Protein AF-A0AAD9QJ52-F1 (afdb_monomer)

Foldseek 3Di:
DDPVLLVVLLVLLVVLLVLLQVLLVLLLVLLVVCCPDDPQCNLLSVLSNQLSVLLNQLSVLCVQVVVCVVVVNFHDPAFQSLLVSQLSNQLSLLLNLLSLLVSLVLLLCCLVPVPVSSVDDPVVSVVSSVVSSVVSNVLSVVSSQQWGWDQDPVPRGTHTDRPRCDLVSQLVSLVCCCVPRPVVSLVSSVVSLVSSVVSLVVVCVVCVVPPVVNVVSVLSVLVSVLSVVLSVLCCVLQVLQSVVSNCVSVVVDDDDSSNSVSVSSVSNSSSVSSVSCCVRPPSSVVSVCVVVVVVVVVVVVVVVVVVVVVVVVVVVVVVVVVPPDDDD

Secondary structure (DSSP, 8-state):
--HHHHHHHHHHHHHHHHHHHHHHHHHHHHHHHHTTS-TTTHHHHHHHHHHHHHHHHHHHHTHHHHHHHHTTT---SHHHHHHHHHHHHHHHHHHHHHHHHHHHHHHHHHHH-HHHHHHS-HHHHHHHHHHHHHHHHHHHTTHHHHEEEEE-TTT--EEEEE-TTHHHHHHHHHHHHHIIIIIHHHHHHHHHHHHHHHHHHHHHHHHTT-HHHHHHHHHHHHHHHHHHHHHHHHHHHHHHHHHHHHHHHTTS---HHHHHHHHHHHHHHHHHHHHHHHHH-HHHHHHHHHHHHHHHHHHHHHHHHHHHHHHHHHHHHHHHHTTSS---

Solvent-accessible surface area (backbone atoms only — not comparable to full-atom values): 17164 Å² total; per-residue (Å²): 132,56,71,68,58,53,53,50,50,51,55,48,51,56,50,33,48,51,44,17,49,54,29,19,51,49,45,39,51,33,29,60,62,46,65,78,57,62,95,85,58,43,69,59,37,54,49,51,31,53,32,25,50,25,39,35,52,36,51,63,55,44,51,57,58,52,52,19,54,74,52,79,57,30,52,80,66,54,52,68,44,38,12,52,43,58,21,47,44,53,14,21,52,44,29,35,48,50,41,51,46,51,53,43,50,53,50,36,37,46,71,76,38,54,69,60,51,68,65,62,52,75,63,59,54,51,52,51,51,52,49,36,50,51,49,19,46,60,75,28,51,65,35,53,66,20,30,34,69,44,72,38,89,89,76,74,37,33,32,70,41,79,58,72,50,40,67,68,47,48,42,53,54,52,51,49,42,44,46,62,68,41,48,49,54,47,54,52,44,52,53,40,46,55,51,41,52,54,51,51,56,53,50,51,71,65,32,76,83,38,84,78,53,45,65,60,49,55,54,51,53,51,54,49,52,49,51,49,50,54,52,52,49,49,48,65,27,41,47,55,29,52,53,52,51,49,35,37,63,70,70,75,44,81,64,62,67,64,52,54,52,26,54,50,30,46,50,43,46,44,23,44,56,35,54,52,41,46,77,68,36,68,64,39,44,49,46,51,50,50,53,51,52,48,52,53,50,51,53,52,52,50,55,52,50,52,55,50,52,52,52,50,53,51,54,53,52,54,55,63,68,67,68,77,70,91,80,136

Nearest PDB structures (foldseek):
  8wst-assembly1_R  TM=8.858E-01  e=2.068E-11  Homo sapiens
  8wwm-assembly1_R  TM=8.461E-01  e=1.322E-11  Homo sapiens
  7wvy-assembly1_R  TM=8.235E-01  e=2.068E-11  Homo sapiens
  6omm-assembly1_R  TM=8.140E-01  e=1.773E-10  Homo sapiens
  8yn8-assembly1_R  TM=8.268E-01  e=8.333E-09  Homo sapiens

pLDDT: mean 81.88, std 14.72, range [40.06, 97.44]

Structure (mmCIF, N/CA/C/O backbone):
data_AF-A0AAD9QJ52-F1
#
_entry.id   AF-A0AAD9QJ52-F1
#
loop_
_atom_site.group_PDB
_atom_site.id
_atom_site.type_symbol
_atom_site.label_atom_id
_atom_site.label_alt_id
_atom_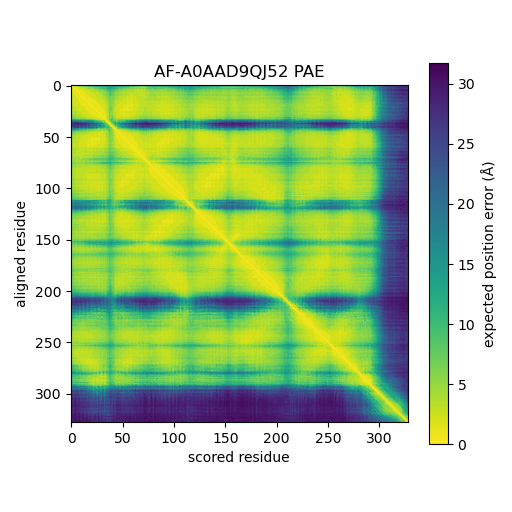site.label_comp_id
_atom_site.label_asym_id
_atom_site.label_entity_id
_atom_site.label_seq_id
_atom_site.pdbx_PDB_ins_code
_atom_site.Cartn_x
_atom_site.Cartn_y
_atom_site.Cartn_z
_atom_site.occupancy
_atom_site.B_iso_or_equiv
_atom_site.auth_seq_id
_atom_site.auth_comp_id
_atom_site.auth_asym_id
_atom_site.auth_atom_id
_atom_site.pdbx_PDB_model_num
ATOM 1 N N . MET A 1 1 ? 11.753 17.277 -17.309 1.00 74.19 1 MET A N 1
ATOM 2 C CA . MET A 1 1 ? 11.052 17.750 -16.090 1.00 74.19 1 MET A CA 1
ATOM 3 C C . MET A 1 1 ? 11.791 18.992 -15.614 1.00 74.19 1 MET A C 1
ATOM 5 O O . MET A 1 1 ? 13.004 19.003 -15.774 1.00 74.19 1 MET A O 1
ATOM 9 N N . SER A 1 2 ? 11.122 20.046 -15.134 1.00 83.69 2 SER A N 1
ATOM 10 C CA . SER A 1 2 ? 11.847 21.243 -14.673 1.00 83.69 2 SER A CA 1
ATOM 11 C C . SER A 1 2 ? 12.637 20.945 -13.387 1.00 83.69 2 SER A C 1
ATOM 13 O O . SER A 1 2 ? 12.203 20.090 -12.608 1.00 83.69 2 SER A O 1
ATOM 15 N N . PRO A 1 3 ? 13.743 21.660 -13.107 1.00 85.62 3 PRO A N 1
ATOM 16 C CA . PRO A 1 3 ? 14.504 21.483 -11.867 1.00 85.62 3 PRO A CA 1
ATOM 17 C C . PRO A 1 3 ? 13.645 21.654 -10.607 1.00 85.62 3 PRO A C 1
ATOM 19 O O . PRO A 1 3 ? 13.753 20.868 -9.669 1.00 85.62 3 PRO A O 1
ATOM 22 N N . SER A 1 4 ? 12.719 22.619 -10.620 1.00 87.56 4 SER A N 1
ATOM 23 C CA . SER A 1 4 ? 11.763 22.853 -9.530 1.00 87.56 4 SER A CA 1
ATOM 24 C C . SER A 1 4 ? 10.872 21.641 -9.243 1.00 87.56 4 SER A C 1
ATOM 26 O O . SER A 1 4 ? 10.670 21.282 -8.085 1.00 87.56 4 SER A O 1
ATOM 28 N N . MET A 1 5 ? 10.382 20.970 -10.289 1.00 84.56 5 MET A N 1
ATOM 29 C CA . MET A 1 5 ? 9.566 19.761 -10.152 1.00 84.56 5 MET A CA 1
ATOM 30 C C . MET A 1 5 ? 10.388 18.595 -9.601 1.00 84.56 5 MET A C 1
ATOM 32 O O . MET A 1 5 ? 9.896 17.834 -8.774 1.00 84.56 5 MET A O 1
ATOM 36 N N . THR A 1 6 ? 11.646 18.459 -10.020 1.00 85.44 6 THR A N 1
ATOM 37 C CA . THR A 1 6 ? 12.546 17.418 -9.506 1.00 85.44 6 THR A CA 1
ATOM 38 C C . THR A 1 6 ? 12.812 17.592 -8.009 1.00 85.44 6 THR A C 1
ATOM 40 O O . THR A 1 6 ? 12.642 16.638 -7.250 1.00 85.44 6 THR A O 1
ATOM 43 N N . VAL A 1 7 ? 13.139 18.814 -7.567 1.00 88.44 7 VAL A N 1
ATOM 44 C CA . VAL A 1 7 ? 13.341 19.130 -6.140 1.00 88.44 7 VAL A CA 1
ATOM 45 C C . VAL A 1 7 ? 12.076 18.846 -5.330 1.00 88.44 7 VAL A C 1
ATOM 47 O O . VAL A 1 7 ? 12.151 18.209 -4.281 1.00 88.44 7 VAL A O 1
ATOM 50 N N . PHE A 1 8 ? 10.907 19.244 -5.842 1.00 89.88 8 PHE A N 1
ATOM 51 C CA . PHE A 1 8 ? 9.626 18.948 -5.202 1.00 89.88 8 PHE A CA 1
ATOM 52 C C . PHE A 1 8 ? 9.431 17.443 -4.967 1.00 89.88 8 PHE A C 1
ATOM 54 O O . PHE A 1 8 ? 9.111 17.034 -3.850 1.00 89.88 8 PHE A O 1
ATOM 61 N N . PHE A 1 9 ? 9.669 16.609 -5.987 1.00 88.06 9 PHE A N 1
ATOM 62 C CA . PHE A 1 9 ? 9.546 15.160 -5.834 1.00 88.06 9 PHE A CA 1
ATOM 63 C C . PHE A 1 9 ? 10.551 14.603 -4.821 1.00 88.06 9 PHE A C 1
ATOM 65 O O . PHE A 1 9 ? 10.149 13.787 -3.997 1.00 88.06 9 PHE A O 1
ATOM 72 N N . TYR A 1 10 ? 11.810 15.058 -4.806 1.00 87.69 10 TYR A N 1
ATOM 73 C CA . TYR A 1 10 ? 12.786 14.607 -3.803 1.00 87.69 10 TYR A CA 1
ATOM 74 C C . TYR A 1 10 ? 12.330 14.895 -2.371 1.00 87.69 10 TYR A C 1
ATOM 76 O O . TYR A 1 10 ? 12.321 13.989 -1.535 1.00 87.69 10 TYR A O 1
ATOM 84 N N . CYS A 1 11 ? 11.897 16.126 -2.092 1.00 89.62 11 CYS A N 1
ATOM 85 C CA . CYS A 1 11 ? 11.405 16.503 -0.769 1.00 89.62 11 CYS A CA 1
ATOM 86 C C . CYS A 1 11 ? 10.157 15.702 -0.373 1.00 89.62 11 CYS A C 1
ATOM 88 O O . CYS A 1 11 ? 10.043 15.260 0.774 1.00 89.62 11 CYS A O 1
ATOM 90 N N . LEU A 1 12 ? 9.240 15.486 -1.323 1.00 89.81 12 LEU A N 1
ATOM 91 C CA . LEU A 1 12 ? 8.033 14.691 -1.113 1.00 89.81 12 LEU A CA 1
ATOM 92 C C . LEU A 1 12 ? 8.380 13.235 -0.774 1.00 89.81 12 LEU A C 1
ATOM 94 O O . LEU A 1 12 ? 7.930 12.738 0.256 1.00 89.81 12 LEU A O 1
ATOM 98 N N . TYR A 1 13 ? 9.211 12.570 -1.586 1.00 88.38 13 TYR A N 1
ATOM 99 C CA . TYR A 1 13 ? 9.631 11.185 -1.346 1.00 88.38 13 TYR A CA 1
ATOM 100 C C . TYR A 1 13 ? 10.340 11.033 -0.000 1.00 88.38 13 TYR A C 1
ATOM 102 O O . TYR A 1 13 ? 9.980 10.147 0.770 1.00 88.38 13 TYR A O 1
ATOM 110 N N . ALA A 1 14 ? 11.294 11.913 0.320 1.00 88.62 14 ALA A N 1
ATOM 111 C CA . ALA A 1 14 ? 12.036 11.853 1.580 1.00 88.62 14 ALA A CA 1
ATOM 112 C C . ALA A 1 14 ? 11.115 12.009 2.803 1.00 88.62 14 ALA A C 1
ATOM 114 O O . ALA A 1 14 ? 11.236 11.273 3.787 1.00 88.62 14 ALA A O 1
ATOM 115 N N . THR A 1 15 ? 10.158 12.936 2.727 1.00 90.31 15 THR A N 1
ATOM 116 C CA . THR A 1 15 ? 9.203 13.196 3.809 1.00 90.31 15 THR A CA 1
ATOM 117 C C . THR A 1 15 ? 8.246 12.021 3.985 1.00 90.31 15 THR A C 1
ATOM 119 O O . THR A 1 15 ? 8.071 11.522 5.096 1.00 90.31 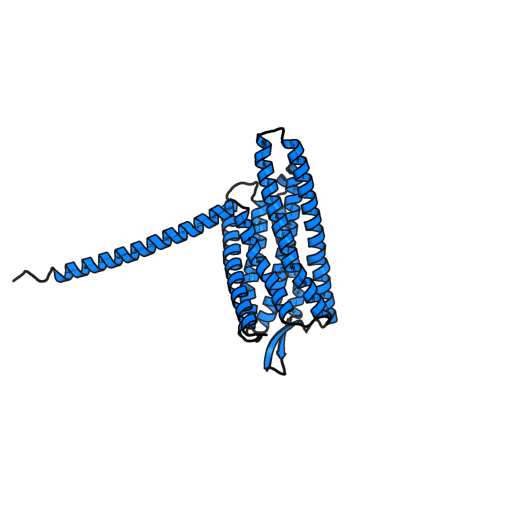15 THR A O 1
ATOM 122 N N . VAL A 1 16 ? 7.655 11.537 2.891 1.00 91.69 16 VAL A N 1
ATOM 123 C CA . VAL A 1 16 ? 6.706 10.417 2.912 1.00 91.69 16 VAL A CA 1
ATOM 124 C C . VAL A 1 16 ? 7.383 9.132 3.382 1.00 91.69 16 VAL A C 1
ATOM 126 O O . VAL A 1 16 ? 6.835 8.451 4.244 1.00 91.69 16 VAL A O 1
ATOM 129 N N . PHE A 1 17 ? 8.592 8.837 2.897 1.00 92.06 17 PHE A N 1
ATOM 130 C CA . PHE A 1 17 ? 9.380 7.688 3.342 1.00 92.06 17 PHE A CA 1
ATOM 131 C C . PHE A 1 17 ? 9.643 7.744 4.849 1.00 92.06 17 PHE A C 1
ATOM 133 O O . PHE A 1 17 ? 9.384 6.774 5.557 1.00 92.06 17 PHE A O 1
ATOM 140 N N . SER A 1 18 ? 10.094 8.895 5.359 1.00 92.06 18 SER A N 1
ATOM 141 C CA . SER A 1 18 ? 10.391 9.070 6.786 1.00 92.06 18 SER A CA 1
ATOM 142 C C . SER A 1 18 ? 9.144 8.888 7.655 1.00 92.06 18 SER A C 1
ATOM 144 O O . SER A 1 18 ? 9.183 8.183 8.665 1.00 92.06 18 SER A O 1
ATOM 146 N N . LEU A 1 19 ? 8.016 9.479 7.244 1.00 93.06 19 LEU A N 1
ATOM 147 C CA . LEU A 1 19 ? 6.738 9.351 7.946 1.00 93.06 19 LEU A CA 1
ATOM 148 C C . LEU A 1 19 ? 6.205 7.915 7.916 1.00 93.06 19 LEU A C 1
ATOM 150 O O . LEU A 1 19 ? 5.758 7.416 8.948 1.00 93.06 19 LEU A O 1
ATOM 154 N N . ALA A 1 20 ? 6.271 7.243 6.765 1.00 93.81 20 ALA A N 1
ATOM 155 C CA . ALA A 1 20 ? 5.828 5.862 6.618 1.00 93.81 20 ALA A CA 1
ATOM 156 C C . ALA A 1 20 ? 6.700 4.901 7.432 1.00 93.81 20 ALA A C 1
ATOM 158 O O . ALA A 1 20 ? 6.166 4.057 8.154 1.00 93.81 20 ALA A O 1
ATOM 159 N N . LEU A 1 21 ? 8.025 5.063 7.389 1.00 94.69 21 LEU A N 1
ATOM 160 C CA . LEU A 1 21 ? 8.966 4.246 8.150 1.00 94.69 21 LEU A CA 1
ATOM 161 C C . LEU A 1 21 ? 8.716 4.387 9.654 1.00 94.69 21 LEU A C 1
ATOM 163 O O . LEU A 1 21 ? 8.483 3.394 10.348 1.00 94.69 21 LEU A O 1
ATOM 167 N N . PHE A 1 22 ? 8.710 5.623 10.157 1.00 93.25 22 PHE A N 1
ATOM 168 C CA . PHE A 1 22 ? 8.499 5.898 11.576 1.00 93.25 22 PHE A CA 1
ATOM 169 C C . PHE A 1 22 ? 7.102 5.465 12.036 1.00 93.25 22 PHE A C 1
ATOM 171 O O . PHE A 1 22 ? 6.956 4.761 13.037 1.00 93.25 22 PHE A O 1
ATOM 178 N N . GLY A 1 23 ? 6.065 5.853 11.294 1.00 92.50 23 GLY A N 1
ATOM 179 C CA . GLY A 1 23 ? 4.677 5.605 11.660 1.00 92.50 23 GLY A CA 1
ATOM 180 C C . GLY A 1 23 ? 4.307 4.121 11.666 1.00 92.50 23 GLY A C 1
ATOM 181 O O . GLY A 1 23 ? 3.668 3.651 12.612 1.00 92.50 23 GLY A O 1
ATOM 182 N N . ASN A 1 24 ? 4.705 3.357 10.644 1.00 93.94 24 ASN A N 1
ATOM 183 C CA . ASN A 1 24 ? 4.386 1.928 10.589 1.00 93.94 24 ASN A CA 1
ATOM 184 C C . ASN A 1 24 ? 5.187 1.142 11.637 1.00 93.94 24 ASN A C 1
ATOM 186 O O . ASN A 1 24 ? 4.633 0.257 12.289 1.00 93.94 24 ASN A O 1
ATOM 190 N N . THR A 1 25 ? 6.433 1.544 11.915 1.00 93.88 25 THR A N 1
ATOM 191 C CA . THR A 1 25 ? 7.223 0.985 13.028 1.00 93.88 25 THR A CA 1
ATOM 192 C C . THR A 1 25 ? 6.547 1.238 14.376 1.00 93.88 25 THR A C 1
ATOM 194 O O . THR A 1 25 ? 6.356 0.309 15.163 1.00 93.88 25 THR A O 1
ATOM 197 N N . LEU A 1 26 ? 6.110 2.476 14.635 1.00 91.12 26 LEU A N 1
ATOM 198 C CA . LEU A 1 26 ? 5.351 2.807 15.840 1.00 91.12 26 LEU A CA 1
ATOM 199 C C . LEU A 1 26 ? 4.072 1.971 15.940 1.00 91.12 26 LEU A C 1
ATOM 201 O O . LEU A 1 26 ? 3.741 1.487 17.020 1.00 91.12 26 LEU A O 1
ATOM 205 N N . SER A 1 27 ? 3.381 1.764 14.818 1.00 90.56 27 SER A N 1
ATOM 206 C CA . SER A 1 27 ? 2.153 0.972 14.773 1.00 90.56 27 SER A CA 1
ATOM 207 C C . SER A 1 27 ? 2.388 -0.476 15.193 1.00 90.56 27 SER A C 1
ATOM 209 O O . SER A 1 27 ? 1.621 -1.003 16.001 1.00 90.56 27 SER A O 1
ATOM 211 N N . LEU A 1 28 ? 3.479 -1.093 14.734 1.00 91.06 28 LEU A N 1
ATOM 212 C CA . LEU A 1 28 ? 3.885 -2.430 15.171 1.00 91.06 28 LEU A CA 1
ATOM 213 C C . LEU A 1 28 ? 4.227 -2.466 16.666 1.00 91.06 28 LEU A C 1
ATOM 215 O O . LEU A 1 28 ? 3.769 -3.366 17.371 1.00 91.06 28 LEU A O 1
ATOM 219 N N . ILE A 1 29 ? 4.954 -1.466 17.176 1.00 88.94 29 ILE A N 1
ATOM 220 C CA . ILE A 1 29 ? 5.277 -1.358 18.610 1.00 88.94 29 ILE A CA 1
ATOM 221 C C . ILE A 1 29 ? 3.998 -1.234 19.446 1.00 88.94 29 ILE A C 1
ATOM 223 O O . ILE A 1 29 ? 3.855 -1.928 20.455 1.00 88.94 29 ILE A O 1
ATOM 227 N N . THR A 1 30 ? 3.053 -0.381 19.035 1.00 86.12 30 THR A N 1
ATOM 228 C CA . THR A 1 30 ? 1.758 -0.235 19.711 1.00 86.12 30 THR A CA 1
ATOM 229 C C . THR A 1 30 ? 0.995 -1.552 19.705 1.00 86.12 30 THR A C 1
ATOM 231 O O . THR A 1 30 ? 0.531 -1.976 20.760 1.00 86.12 30 THR A O 1
ATOM 234 N N . CYS A 1 31 ? 0.908 -2.237 18.560 1.00 86.38 31 CYS A N 1
ATOM 235 C CA . CYS A 1 31 ? 0.224 -3.526 18.469 1.00 86.38 31 CYS A CA 1
ATOM 236 C C . CYS A 1 31 ? 0.873 -4.580 19.374 1.00 86.38 31 CYS A C 1
ATOM 238 O O . CYS A 1 31 ? 0.160 -5.292 20.075 1.00 86.38 31 CYS A O 1
ATOM 240 N N . TYR A 1 32 ? 2.206 -4.641 19.427 1.00 84.38 32 TYR A N 1
ATOM 241 C CA . TYR A 1 32 ? 2.937 -5.564 20.297 1.00 84.38 32 TYR A CA 1
ATOM 242 C C . TYR A 1 32 ? 2.698 -5.283 21.787 1.00 84.38 32 TYR A C 1
ATOM 244 O O . TYR A 1 32 ? 2.443 -6.206 22.560 1.00 84.38 32 TYR A O 1
ATOM 252 N N . ARG A 1 33 ? 2.729 -4.011 22.206 1.00 81.50 33 ARG A N 1
ATOM 253 C CA . ARG A 1 33 ? 2.455 -3.628 23.603 1.00 81.50 33 ARG A CA 1
ATOM 254 C C . ARG A 1 33 ? 1.002 -3.895 23.987 1.00 81.50 33 ARG A C 1
ATOM 256 O O . ARG A 1 33 ? 0.742 -4.433 25.057 1.00 81.50 33 ARG A O 1
ATOM 263 N N . SER A 1 34 ? 0.063 -3.563 23.103 1.00 76.31 34 SER A N 1
ATOM 264 C CA . SER A 1 34 ? -1.371 -3.783 23.318 1.00 76.31 34 SER A CA 1
ATOM 265 C C . SER A 1 34 ? -1.798 -5.246 23.162 1.00 76.31 34 SER A C 1
ATOM 267 O O . SER A 1 34 ? -2.883 -5.595 23.607 1.00 76.31 34 SER A O 1
ATOM 269 N N . TYR A 1 35 ? -0.954 -6.123 22.606 1.00 67.62 35 TYR A N 1
ATOM 270 C CA . TYR A 1 35 ? -1.220 -7.565 22.527 1.00 67.62 35 TYR A CA 1
ATOM 271 C C . TYR A 1 35 ? -1.366 -8.216 23.913 1.00 67.62 35 TYR A C 1
ATOM 273 O O . TYR A 1 35 ? -2.053 -9.225 24.051 1.00 67.62 35 TYR A O 1
ATOM 281 N N . LYS A 1 36 ? -0.736 -7.637 24.946 1.00 56.56 36 LYS A N 1
ATOM 282 C CA . LYS A 1 36 ? -0.792 -8.142 26.326 1.00 56.56 36 LYS A CA 1
ATOM 283 C C . LYS A 1 36 ? -2.019 -7.672 27.118 1.00 56.56 36 LYS A C 1
ATOM 285 O O . LYS A 1 36 ? -2.339 -8.304 28.119 1.00 56.56 36 LYS A O 1
ATOM 290 N N . ASP A 1 37 ? -2.715 -6.625 26.671 1.00 55.69 37 ASP A N 1
ATOM 291 C CA . ASP A 1 37 ? -3.845 -6.028 27.391 1.00 55.69 37 ASP A CA 1
ATOM 292 C C . ASP A 1 37 ? -5.192 -6.311 26.693 1.00 55.69 37 ASP A C 1
ATOM 294 O O . ASP A 1 37 ? -5.512 -5.761 25.641 1.00 55.69 37 ASP A O 1
ATOM 298 N N . ILE A 1 38 ? -6.024 -7.118 27.364 1.00 50.62 38 ILE A N 1
ATOM 299 C CA . ILE A 1 38 ? -7.483 -7.281 27.194 1.00 50.62 38 ILE A CA 1
ATOM 300 C C . ILE A 1 38 ? -7.965 -7.982 25.897 1.00 50.62 38 ILE A C 1
ATOM 302 O O . ILE A 1 38 ? -7.959 -7.448 24.787 1.00 50.62 38 ILE A O 1
ATOM 306 N N . ASN A 1 39 ? -8.584 -9.152 26.102 1.00 54.06 39 ASN A N 1
ATOM 307 C CA . ASN A 1 39 ? -9.155 -10.099 25.123 1.00 54.06 39 ASN A CA 1
ATOM 308 C C . ASN A 1 39 ? -10.215 -9.555 24.130 1.00 54.06 39 ASN A C 1
ATOM 310 O O . ASN A 1 39 ? -10.681 -10.302 23.274 1.00 54.06 39 ASN A O 1
ATOM 314 N N . SER A 1 40 ? -10.608 -8.280 24.205 1.00 51.62 40 SER A N 1
ATOM 315 C CA . SER A 1 40 ? -11.722 -7.708 23.422 1.00 51.62 40 SER A CA 1
ATOM 316 C C . SER A 1 40 ? -11.281 -6.799 22.262 1.00 51.62 40 SER A C 1
ATOM 318 O O . SER A 1 40 ? -12.083 -6.519 21.374 1.00 51.62 40 SER A O 1
ATOM 320 N N . VAL A 1 41 ? -10.032 -6.309 22.267 1.00 57.56 41 VAL A N 1
ATOM 321 C CA . VAL A 1 41 ? -9.479 -5.387 21.238 1.00 57.56 41 VAL A CA 1
ATOM 322 C C . VAL A 1 41 ? -8.351 -6.042 20.425 1.00 57.56 41 VAL A C 1
ATOM 324 O O . VAL A 1 41 ? -8.005 -5.577 19.338 1.00 57.56 41 VAL A O 1
ATOM 327 N N . LEU A 1 42 ? -7.846 -7.174 20.922 1.00 60.00 42 LEU A N 1
ATOM 328 C CA . LEU A 1 42 ? -6.790 -8.002 20.345 1.00 60.00 42 LEU A CA 1
ATOM 329 C C . LEU A 1 42 ? -6.952 -8.305 18.839 1.00 60.00 42 LEU A C 1
ATOM 331 O O . LEU A 1 42 ? -5.958 -8.215 18.120 1.00 60.00 42 LEU A O 1
ATOM 335 N N . PRO A 1 43 ? -8.162 -8.585 18.314 1.00 66.62 43 PRO A N 1
ATOM 336 C CA . PRO A 1 43 ? -8.332 -8.895 16.896 1.00 66.62 43 PRO A CA 1
ATOM 337 C C . PRO A 1 43 ? -7.919 -7.796 15.914 1.00 66.62 43 PRO A C 1
ATOM 339 O O . PRO A 1 43 ? -7.187 -8.048 14.955 1.00 66.62 43 PRO A O 1
ATOM 342 N N . CYS A 1 44 ? -8.320 -6.556 16.198 1.00 73.94 44 CYS A N 1
ATOM 343 C CA . CYS A 1 44 ? -8.029 -5.435 15.316 1.00 73.94 44 CYS A CA 1
ATOM 344 C C . CYS A 1 44 ? -6.541 -5.074 15.346 1.00 73.94 44 CYS A C 1
ATOM 346 O O . CYS A 1 44 ? -6.010 -4.625 14.335 1.00 73.94 44 CYS A O 1
ATOM 348 N N . PHE A 1 45 ? -5.856 -5.269 16.478 1.00 79.38 45 PHE A N 1
ATOM 349 C CA . PHE A 1 45 ? -4.417 -5.014 16.570 1.00 79.38 45 PHE A CA 1
ATOM 350 C C . PHE A 1 45 ? -3.604 -5.978 15.704 1.00 79.38 45 PHE A C 1
ATOM 352 O O . PHE A 1 45 ? -2.625 -5.553 15.103 1.00 79.38 45 PHE A O 1
ATOM 359 N N . ILE A 1 46 ? -4.021 -7.241 15.566 1.00 84.62 46 ILE A N 1
ATOM 360 C CA . ILE A 1 46 ? -3.332 -8.193 14.680 1.00 84.62 46 ILE A CA 1
ATOM 361 C C . ILE A 1 46 ? -3.518 -7.783 13.208 1.00 84.62 46 ILE A C 1
ATOM 363 O O . ILE A 1 46 ? -2.557 -7.797 12.441 1.00 84.62 46 ILE A O 1
ATOM 367 N N . ALA A 1 47 ? -4.720 -7.352 12.812 1.00 87.06 47 ALA A N 1
ATOM 368 C CA . ALA A 1 47 ? -4.959 -6.859 11.454 1.00 87.06 47 ALA A CA 1
ATOM 369 C C . ALA A 1 47 ? -4.214 -5.540 11.164 1.00 87.06 47 ALA A C 1
ATOM 371 O O . ALA A 1 47 ? -3.625 -5.393 10.096 1.00 87.06 47 ALA A O 1
ATOM 372 N N . ILE A 1 48 ? -4.170 -4.606 12.124 1.00 87.44 48 ILE A N 1
ATOM 373 C CA . ILE A 1 48 ? -3.366 -3.378 12.003 1.00 87.44 48 ILE A CA 1
ATOM 374 C C . ILE A 1 48 ? -1.874 -3.715 11.906 1.00 87.44 48 ILE A C 1
ATOM 376 O O . ILE A 1 48 ? -1.175 -3.098 11.109 1.00 87.44 48 ILE A O 1
ATOM 380 N N . ALA A 1 49 ? -1.388 -4.706 12.660 1.00 89.88 49 ALA A N 1
ATOM 381 C CA . ALA A 1 49 ? -0.009 -5.165 12.546 1.00 89.88 49 ALA A CA 1
ATOM 382 C C . ALA A 1 49 ? 0.281 -5.741 11.152 1.00 89.88 49 ALA A C 1
ATOM 384 O O . ALA A 1 49 ? 1.286 -5.377 10.558 1.00 89.88 49 ALA A O 1
ATOM 385 N N . SER A 1 50 ? -0.623 -6.556 10.593 1.00 92.81 50 SER A N 1
ATOM 386 C CA . SER A 1 50 ? -0.498 -7.064 9.217 1.00 92.81 50 SER A CA 1
ATOM 387 C C . SER A 1 50 ? -0.400 -5.927 8.195 1.00 92.81 50 SER A C 1
ATOM 389 O O . SER A 1 50 ? 0.477 -5.948 7.334 1.00 92.81 50 SER A O 1
ATOM 391 N N . LEU A 1 51 ? -1.261 -4.912 8.320 1.00 92.19 51 LEU A N 1
ATOM 392 C CA . LEU A 1 51 ? -1.249 -3.734 7.453 1.00 92.19 51 LEU A CA 1
ATOM 393 C C . LEU A 1 51 ? 0.057 -2.935 7.600 1.00 92.19 51 LEU A C 1
ATOM 395 O O . LEU A 1 51 ? 0.705 -2.632 6.605 1.00 92.19 51 LEU A O 1
ATOM 399 N N . ALA A 1 52 ? 0.496 -2.674 8.835 1.00 93.56 52 ALA A N 1
ATOM 400 C CA . ALA A 1 52 ? 1.749 -1.972 9.106 1.00 93.56 52 ALA A CA 1
ATOM 401 C C . ALA A 1 52 ? 2.980 -2.748 8.605 1.00 93.56 52 ALA A C 1
ATOM 403 O O . ALA A 1 52 ? 3.936 -2.134 8.141 1.00 93.56 52 ALA A O 1
ATOM 404 N N . SER A 1 53 ? 2.971 -4.085 8.662 1.00 95.38 53 SER A N 1
ATOM 405 C CA . SER A 1 53 ? 4.034 -4.922 8.094 1.00 95.38 53 SER A CA 1
ATOM 406 C C . SER A 1 53 ? 4.100 -4.817 6.570 1.00 95.38 53 SER A C 1
ATOM 408 O O . SER A 1 53 ? 5.196 -4.674 6.029 1.00 95.38 53 SER A O 1
ATOM 410 N N . ALA A 1 54 ? 2.955 -4.855 5.882 1.00 95.88 54 ALA A N 1
ATOM 411 C CA . ALA A 1 54 ? 2.899 -4.695 4.429 1.00 95.88 54 ALA A CA 1
ATOM 412 C C . ALA A 1 54 ? 3.359 -3.292 3.997 1.00 95.88 54 ALA A C 1
ATOM 414 O O . ALA A 1 54 ? 4.213 -3.166 3.118 1.00 95.88 54 ALA A O 1
ATOM 415 N N . ASP A 1 55 ? 2.877 -2.245 4.671 1.00 94.69 55 ASP A N 1
ATOM 416 C CA . ASP A 1 55 ? 3.243 -0.857 4.376 1.00 94.69 55 ASP A CA 1
ATOM 417 C C . ASP A 1 55 ? 4.723 -0.567 4.689 1.00 94.69 55 ASP A C 1
ATOM 419 O O . ASP A 1 55 ? 5.382 0.175 3.957 1.00 94.69 55 ASP A O 1
ATOM 423 N N . LEU A 1 56 ? 5.283 -1.176 5.742 1.00 95.62 56 LEU A N 1
ATOM 424 C CA . LEU A 1 56 ? 6.704 -1.061 6.074 1.00 95.62 56 LEU A CA 1
ATOM 425 C C . LEU A 1 56 ? 7.583 -1.753 5.028 1.00 95.62 56 LEU A C 1
ATOM 427 O O . LEU A 1 56 ? 8.552 -1.155 4.563 1.00 95.62 56 LEU A O 1
ATOM 431 N N . LEU A 1 57 ? 7.235 -2.979 4.621 1.00 96.38 57 LEU A N 1
ATOM 432 C CA . LEU A 1 57 ? 7.958 -3.685 3.561 1.00 96.38 57 LEU A CA 1
ATOM 433 C C . LEU A 1 57 ? 7.889 -2.907 2.242 1.00 96.38 57 LEU A C 1
ATOM 435 O O . LEU A 1 57 ? 8.914 -2.713 1.592 1.00 96.38 57 LEU A O 1
ATOM 439 N N . PHE A 1 58 ? 6.710 -2.395 1.887 1.00 94.94 58 PHE A N 1
ATOM 440 C CA . PHE A 1 58 ? 6.538 -1.500 0.747 1.00 94.94 58 PHE A CA 1
ATOM 441 C C . PHE A 1 58 ? 7.448 -0.264 0.841 1.00 94.94 58 PHE A C 1
ATOM 443 O O . PHE A 1 58 ? 8.182 0.037 -0.101 1.00 94.94 58 PHE A O 1
ATOM 450 N N . THR A 1 59 ? 7.461 0.414 1.991 1.00 94.56 59 THR A N 1
ATOM 451 C CA . THR A 1 59 ? 8.296 1.602 2.227 1.00 94.56 59 THR A CA 1
ATOM 452 C C . THR A 1 59 ? 9.775 1.283 2.014 1.00 94.56 59 THR A C 1
ATOM 454 O O . THR A 1 59 ? 10.449 1.994 1.274 1.00 94.56 59 THR A O 1
ATOM 457 N N . LEU A 1 60 ? 10.269 0.184 2.593 1.00 95.06 60 LEU A N 1
ATOM 458 C CA . LEU A 1 60 ? 11.666 -0.240 2.464 1.00 95.06 60 LEU A CA 1
ATOM 459 C C . LEU A 1 60 ? 12.051 -0.554 1.017 1.00 95.06 60 LEU A C 1
ATOM 461 O O . LEU A 1 60 ? 13.112 -0.136 0.570 1.00 95.06 60 LEU A O 1
ATOM 465 N N . LEU A 1 61 ? 11.188 -1.244 0.269 1.00 93.88 61 LEU A N 1
ATOM 466 C CA . LEU A 1 61 ? 11.430 -1.579 -1.141 1.00 93.88 61 LEU A CA 1
ATOM 467 C C . LEU A 1 61 ? 11.441 -0.356 -2.054 1.00 93.88 61 LEU A C 1
ATOM 469 O O . LEU A 1 61 ? 12.009 -0.374 -3.139 1.00 93.88 61 LEU A O 1
ATOM 473 N N . SER A 1 62 ? 10.837 0.732 -1.617 1.00 90.69 62 SER A N 1
ATOM 474 C CA . SER A 1 62 ? 10.688 1.915 -2.450 1.00 90.69 62 SER A CA 1
ATOM 475 C C . SER A 1 62 ? 11.896 2.837 -2.434 1.00 90.69 62 SER A C 1
ATOM 477 O O . SER A 1 62 ? 11.979 3.784 -3.217 1.00 90.69 62 SER A O 1
ATOM 479 N N . ILE A 1 63 ? 12.884 2.527 -1.589 1.00 90.62 63 ILE A N 1
ATOM 480 C CA . ILE A 1 63 ? 14.198 3.163 -1.646 1.00 90.62 63 ILE A CA 1
ATOM 481 C C . ILE A 1 63 ? 14.845 2.984 -3.023 1.00 90.62 63 ILE A C 1
ATOM 483 O O . ILE A 1 63 ? 15.507 3.889 -3.518 1.00 90.62 63 ILE A O 1
ATOM 487 N N . PHE A 1 64 ? 14.612 1.848 -3.679 1.00 91.06 64 PHE A N 1
ATOM 488 C CA . PHE A 1 64 ? 15.141 1.568 -5.006 1.00 91.06 64 PHE A CA 1
ATOM 489 C C . PHE A 1 64 ? 14.505 2.460 -6.081 1.00 91.06 64 PHE A C 1
ATOM 491 O O . PHE A 1 64 ? 15.215 2.920 -6.972 1.00 91.06 64 PHE A O 1
ATOM 498 N N . ASP A 1 65 ? 13.210 2.779 -5.969 1.00 86.94 65 ASP A N 1
ATOM 499 C CA . ASP A 1 65 ? 12.541 3.726 -6.870 1.00 86.94 65 ASP A CA 1
ATOM 500 C C . ASP A 1 65 ? 13.077 5.151 -6.687 1.00 86.94 65 ASP A C 1
ATOM 502 O O . ASP A 1 65 ? 13.276 5.870 -7.669 1.00 86.94 65 ASP A O 1
ATOM 506 N N . LEU A 1 66 ? 13.359 5.550 -5.440 1.00 85.75 66 LEU A N 1
ATOM 507 C CA . LEU A 1 66 ? 14.000 6.830 -5.135 1.00 85.75 66 LEU A CA 1
ATOM 508 C C . LEU A 1 66 ? 15.419 6.889 -5.709 1.00 85.75 66 LEU A C 1
ATOM 510 O O . LEU A 1 66 ? 15.776 7.863 -6.365 1.00 85.75 66 LEU A O 1
ATOM 514 N N . LEU A 1 67 ? 16.221 5.848 -5.498 1.00 89.06 67 LEU A N 1
ATOM 515 C CA . LEU A 1 67 ? 17.588 5.786 -6.005 1.00 89.06 67 LEU A CA 1
ATOM 516 C C . LEU A 1 67 ? 17.617 5.770 -7.541 1.00 89.06 67 LEU A C 1
ATOM 518 O O . LEU A 1 67 ? 18.419 6.486 -8.132 1.00 89.06 67 LEU A O 1
ATOM 522 N N . ALA A 1 68 ? 16.695 5.045 -8.187 1.00 87.06 68 ALA A N 1
ATOM 523 C CA . ALA A 1 68 ? 16.524 5.071 -9.639 1.00 87.06 68 ALA A CA 1
ATOM 524 C C . ALA A 1 68 ? 16.060 6.447 -10.144 1.00 87.06 68 ALA A C 1
ATOM 526 O O . ALA A 1 68 ? 16.360 6.837 -11.268 1.00 87.06 68 ALA A O 1
ATOM 527 N N . PHE A 1 69 ? 15.304 7.196 -9.340 1.00 84.25 69 PHE A N 1
ATOM 528 C CA . PHE A 1 69 ? 14.907 8.561 -9.672 1.00 84.25 69 PHE A CA 1
ATOM 529 C C . PHE A 1 69 ? 16.080 9.546 -9.552 1.00 84.25 69 PHE A C 1
ATOM 531 O O . PHE A 1 69 ? 16.240 10.379 -10.439 1.00 84.25 69 PHE A O 1
ATOM 538 N N . ILE A 1 70 ? 16.919 9.411 -8.518 1.00 86.69 70 ILE A N 1
ATOM 539 C CA . ILE A 1 70 ? 18.128 10.229 -8.309 1.00 86.69 70 ILE A CA 1
ATOM 540 C C . ILE A 1 70 ? 19.179 9.973 -9.398 1.00 86.69 70 ILE A C 1
ATOM 542 O O . ILE A 1 70 ? 19.879 10.893 -9.807 1.00 86.69 70 ILE A O 1
ATOM 546 N N . SER A 1 71 ? 19.270 8.747 -9.911 1.00 88.00 71 SER A N 1
ATOM 547 C CA . SER A 1 71 ? 20.178 8.362 -10.999 1.00 88.00 71 SER A CA 1
ATOM 548 C C . SER A 1 71 ? 19.635 8.689 -12.403 1.00 88.00 71 SER A C 1
ATOM 550 O O . SER A 1 71 ? 19.948 8.001 -13.379 1.00 88.00 71 SER A O 1
ATOM 552 N N . ASP A 1 72 ? 18.771 9.701 -12.524 1.00 85.12 72 ASP A N 1
ATOM 553 C CA . ASP A 1 72 ? 18.111 10.105 -13.771 1.00 85.12 72 ASP A CA 1
ATOM 554 C C . ASP A 1 72 ? 17.406 8.952 -14.512 1.00 85.12 72 ASP A C 1
ATOM 556 O O . ASP A 1 72 ? 17.438 8.856 -15.746 1.00 85.12 72 ASP A O 1
ATOM 560 N N . GLY A 1 73 ? 16.764 8.058 -13.761 1.00 83.81 73 GLY A N 1
ATOM 561 C CA . GLY A 1 73 ? 16.026 6.912 -14.286 1.00 83.81 73 GLY A CA 1
ATOM 562 C C . GLY A 1 73 ? 16.869 5.660 -14.527 1.00 83.81 73 GLY A C 1
ATOM 563 O O . GLY A 1 73 ? 16.342 4.718 -15.118 1.00 83.81 73 GLY A O 1
ATOM 564 N N . ASN A 1 74 ? 18.141 5.636 -14.113 1.00 91.25 74 ASN A N 1
ATOM 565 C CA . ASN A 1 74 ? 19.018 4.483 -14.302 1.00 91.25 74 ASN A CA 1
ATOM 566 C C . ASN A 1 74 ? 18.877 3.456 -13.168 1.00 91.25 74 ASN A C 1
ATOM 568 O O . ASN A 1 74 ? 19.159 3.725 -11.999 1.00 91.25 74 ASN A O 1
ATOM 572 N N . TRP A 1 75 ? 18.475 2.244 -13.520 1.00 92.38 75 TRP A N 1
ATOM 573 C CA . TRP A 1 75 ? 18.313 1.135 -12.597 1.00 92.38 75 TRP A CA 1
ATOM 574 C C . TRP A 1 75 ? 19.656 0.484 -12.240 1.00 92.38 75 TRP A C 1
ATOM 576 O O . TRP A 1 75 ? 20.381 0.028 -13.118 1.00 92.38 75 TRP A O 1
ATOM 586 N N . PHE A 1 76 ? 19.946 0.365 -10.943 1.00 89.31 76 PHE A N 1
ATOM 587 C CA . PHE A 1 76 ? 21.211 -0.176 -10.418 1.00 89.31 76 PHE A CA 1
ATOM 588 C C . PHE A 1 76 ? 21.041 -1.495 -9.642 1.00 89.31 76 PHE A C 1
ATOM 590 O O . PHE A 1 76 ? 22.026 -2.160 -9.341 1.00 89.31 76 PHE A O 1
ATOM 597 N N . GLY A 1 77 ? 19.809 -1.912 -9.324 1.00 87.81 77 GLY A N 1
ATOM 598 C CA . GLY A 1 77 ? 19.547 -3.098 -8.493 1.00 87.81 77 GLY A CA 1
ATOM 599 C C . GLY A 1 77 ? 19.829 -4.446 -9.176 1.00 87.81 77 GLY A C 1
ATOM 600 O O . GLY A 1 77 ? 19.655 -5.504 -8.578 1.00 87.81 77 GLY A O 1
ATOM 601 N N . GLY A 1 78 ? 20.224 -4.458 -10.449 1.00 93.00 78 GLY A N 1
ATOM 602 C CA . GLY A 1 78 ? 20.352 -5.701 -11.209 1.00 93.00 78 GLY A CA 1
ATOM 603 C C . GLY A 1 78 ? 19.004 -6.405 -11.435 1.00 93.00 78 GLY A C 1
ATOM 604 O O . GLY A 1 78 ? 17.936 -5.940 -11.020 1.00 93.00 78 GLY A O 1
ATOM 605 N N . ASN A 1 79 ? 19.038 -7.517 -12.172 1.00 94.56 79 ASN A N 1
ATOM 606 C CA . ASN A 1 79 ? 17.818 -8.170 -12.656 1.00 94.56 79 ASN A CA 1
ATOM 607 C C . ASN A 1 79 ? 17.035 -8.871 -11.532 1.00 94.56 79 ASN A C 1
ATOM 609 O O . ASN A 1 79 ? 15.806 -8.879 -11.541 1.00 94.56 79 ASN A O 1
ATOM 613 N N . VAL A 1 80 ? 17.744 -9.424 -10.540 1.00 95.31 80 VAL A N 1
ATOM 614 C CA . VAL A 1 80 ? 17.130 -10.108 -9.391 1.00 95.31 80 VAL A CA 1
ATOM 615 C C . VAL A 1 80 ? 16.307 -9.129 -8.557 1.00 95.31 80 VAL A C 1
ATOM 617 O O . VAL A 1 80 ? 15.137 -9.398 -8.294 1.00 95.31 80 VAL A O 1
ATOM 620 N N . ILE A 1 81 ? 16.871 -7.968 -8.203 1.00 95.38 81 ILE A N 1
ATOM 621 C CA . ILE A 1 81 ? 16.144 -6.954 -7.428 1.00 95.38 81 ILE A CA 1
ATOM 622 C C . ILE A 1 81 ? 15.020 -6.343 -8.270 1.00 95.38 81 ILE A C 1
ATOM 624 O O . ILE A 1 81 ? 13.945 -6.120 -7.735 1.00 95.38 81 ILE A O 1
ATOM 628 N N . CYS A 1 82 ? 15.201 -6.147 -9.584 1.00 95.81 82 CYS A N 1
ATOM 629 C CA . CYS A 1 82 ? 14.139 -5.630 -10.465 1.00 95.81 82 CYS A CA 1
ATOM 630 C C . CYS A 1 82 ? 12.873 -6.493 -10.399 1.00 95.81 82 CYS A C 1
ATOM 632 O O . CYS A 1 82 ? 11.765 -5.986 -10.197 1.00 95.81 82 CYS A O 1
ATOM 634 N N . LYS A 1 83 ? 13.054 -7.813 -10.503 1.00 96.56 83 LYS A N 1
ATOM 635 C CA . LYS A 1 83 ? 11.978 -8.798 -10.378 1.00 96.56 83 LYS A CA 1
ATOM 636 C C . LYS A 1 83 ? 11.403 -8.833 -8.968 1.00 96.56 83 LYS A C 1
ATOM 638 O O . LYS A 1 83 ? 10.194 -8.699 -8.805 1.00 96.56 83 LYS A O 1
ATOM 643 N N . ALA A 1 84 ? 12.263 -8.996 -7.962 1.00 96.56 84 ALA A N 1
ATOM 644 C CA . ALA A 1 84 ? 11.846 -9.147 -6.572 1.00 96.56 84 ALA A CA 1
ATOM 645 C C . ALA A 1 84 ? 11.122 -7.903 -6.046 1.00 96.56 84 ALA A C 1
ATOM 647 O O . ALA A 1 84 ? 10.053 -8.033 -5.460 1.00 96.56 84 ALA A O 1
ATOM 648 N N . GLN A 1 85 ? 11.650 -6.703 -6.294 1.00 95.56 85 GLN A N 1
ATOM 649 C CA . GLN A 1 85 ? 11.018 -5.453 -5.881 1.00 95.56 85 GLN A CA 1
ATOM 650 C C . GLN A 1 85 ? 9.652 -5.289 -6.541 1.00 95.56 85 GLN A C 1
ATOM 652 O O . GLN A 1 85 ? 8.677 -5.058 -5.835 1.00 95.56 85 GLN A O 1
ATOM 657 N N . SER A 1 86 ? 9.567 -5.409 -7.869 1.00 94.69 86 SER A N 1
ATOM 658 C CA . SER A 1 86 ? 8.308 -5.178 -8.589 1.00 94.69 86 SER A CA 1
ATOM 659 C C . SER A 1 86 ? 7.217 -6.152 -8.135 1.00 94.69 86 SER A C 1
ATOM 661 O O . SER A 1 86 ? 6.071 -5.762 -7.924 1.00 94.69 86 SER A O 1
ATOM 663 N N . PHE A 1 87 ? 7.595 -7.412 -7.905 1.00 96.94 87 PHE A N 1
ATOM 664 C CA . PHE A 1 87 ? 6.733 -8.437 -7.324 1.00 96.94 87 PHE A CA 1
ATOM 665 C C . PHE A 1 87 ? 6.293 -8.113 -5.887 1.00 96.94 87 PHE A C 1
ATOM 667 O O . PHE A 1 87 ? 5.102 -8.176 -5.572 1.00 96.94 87 PHE A O 1
ATOM 674 N N . LEU A 1 88 ? 7.239 -7.783 -5.003 1.00 97.00 88 LEU A N 1
ATOM 675 C CA . LEU A 1 88 ? 6.956 -7.562 -3.586 1.00 97.00 88 LEU A CA 1
ATOM 676 C C . LEU A 1 88 ? 6.171 -6.270 -3.352 1.00 97.00 88 LEU A C 1
ATOM 678 O O . LEU A 1 88 ? 5.277 -6.272 -2.516 1.00 97.00 88 LEU A O 1
ATOM 682 N N . ILE A 1 89 ? 6.445 -5.198 -4.103 1.00 94.62 89 ILE A N 1
ATOM 683 C CA . ILE A 1 89 ? 5.669 -3.953 -4.042 1.00 94.62 89 ILE A CA 1
ATOM 684 C C . ILE A 1 89 ? 4.196 -4.237 -4.362 1.00 94.62 89 ILE A C 1
ATOM 686 O O . ILE A 1 89 ? 3.321 -3.883 -3.571 1.00 94.62 89 ILE A O 1
ATOM 690 N N . GLU A 1 90 ? 3.914 -4.942 -5.463 1.00 93.94 90 GLU A N 1
ATOM 691 C CA . GLU A 1 90 ? 2.534 -5.273 -5.835 1.00 93.94 90 GLU A CA 1
ATOM 692 C C . GLU A 1 90 ? 1.869 -6.223 -4.820 1.00 93.94 90 GLU A C 1
ATOM 694 O O . GLU A 1 90 ? 0.682 -6.083 -4.502 1.00 93.94 90 GLU A O 1
ATOM 699 N N . SER A 1 91 ? 2.649 -7.149 -4.250 1.00 96.19 91 SER A N 1
ATOM 700 C CA . SER A 1 91 ? 2.191 -8.055 -3.191 1.00 96.19 91 SER A CA 1
ATOM 701 C C . SER A 1 91 ? 1.811 -7.289 -1.925 1.00 96.19 91 SER A C 1
ATOM 703 O O . SER A 1 91 ? 0.725 -7.508 -1.388 1.00 96.19 91 SER A O 1
ATOM 705 N N . CYS A 1 92 ? 2.654 -6.355 -1.469 1.00 95.12 92 CYS A N 1
ATOM 706 C CA . CYS A 1 92 ? 2.383 -5.512 -0.304 1.00 95.12 92 CYS A CA 1
ATOM 707 C C . CYS A 1 92 ? 1.091 -4.722 -0.487 1.00 95.12 92 CYS A C 1
ATOM 709 O O . CYS A 1 92 ? 0.245 -4.729 0.403 1.00 95.12 92 CYS A O 1
ATOM 711 N N . TYR A 1 93 ? 0.890 -4.105 -1.654 1.00 90.00 93 TYR A N 1
ATOM 712 C CA . TYR A 1 93 ? -0.353 -3.390 -1.937 1.00 90.00 93 TYR A CA 1
ATOM 713 C C . TYR A 1 93 ? -1.575 -4.299 -1.871 1.00 90.00 93 TYR A C 1
ATOM 715 O O . TYR A 1 93 ? -2.576 -3.951 -1.243 1.00 90.00 93 TYR A O 1
ATOM 723 N N . THR A 1 94 ? -1.489 -5.479 -2.485 1.00 93.25 94 THR A N 1
ATOM 724 C CA . THR A 1 94 ? -2.588 -6.448 -2.487 1.00 93.25 94 THR A CA 1
ATOM 725 C C . THR A 1 94 ? -2.920 -6.898 -1.063 1.00 93.25 94 THR A C 1
ATOM 727 O O . THR A 1 94 ? -4.086 -6.903 -0.666 1.00 93.25 94 THR A O 1
ATOM 730 N N . VAL A 1 95 ? -1.900 -7.192 -0.252 1.00 95.19 95 VAL A N 1
ATOM 731 C CA . VAL A 1 95 ? -2.059 -7.534 1.168 1.00 95.19 95 VAL A CA 1
ATOM 732 C C . VAL A 1 95 ? -2.685 -6.381 1.953 1.00 95.19 95 VAL A C 1
ATOM 734 O O . VAL A 1 95 ? -3.619 -6.624 2.721 1.00 95.19 95 VAL A O 1
ATOM 737 N N . SER A 1 96 ? -2.245 -5.136 1.750 1.00 92.69 96 SER A N 1
ATOM 738 C CA . SER A 1 96 ? -2.812 -3.963 2.426 1.00 92.69 96 SER A CA 1
ATOM 739 C C . SER A 1 96 ? -4.305 -3.795 2.107 1.00 92.69 96 SER A C 1
ATOM 741 O O . SER A 1 96 ? -5.112 -3.624 3.023 1.00 92.69 96 SER A O 1
ATOM 743 N N . ILE A 1 97 ? -4.712 -3.949 0.840 1.00 91.50 97 ILE A N 1
ATOM 744 C CA . ILE A 1 97 ? -6.123 -3.864 0.418 1.00 91.50 97 ILE A CA 1
ATOM 745 C C . ILE A 1 97 ? -6.973 -4.953 1.063 1.00 91.50 97 ILE A C 1
ATOM 747 O O . ILE A 1 97 ? -8.010 -4.674 1.670 1.00 91.50 97 ILE A O 1
ATOM 751 N N . LEU A 1 98 ? -6.536 -6.206 0.950 1.00 93.50 98 LEU A N 1
ATOM 752 C CA . LEU A 1 98 ? -7.255 -7.342 1.516 1.00 93.50 98 LEU A CA 1
ATOM 753 C C . LEU A 1 98 ? -7.340 -7.243 3.049 1.00 93.50 98 LEU A C 1
ATOM 755 O O . LEU A 1 98 ? -8.362 -7.595 3.644 1.00 93.50 98 LEU A O 1
ATOM 759 N N . THR A 1 99 ? -6.312 -6.688 3.694 1.00 92.56 99 THR A N 1
ATOM 760 C CA . THR A 1 99 ? -6.322 -6.413 5.136 1.00 92.56 99 THR A CA 1
ATOM 761 C C . THR A 1 99 ? -7.345 -5.328 5.491 1.00 92.56 99 THR A C 1
ATOM 763 O O . THR A 1 99 ? -8.091 -5.493 6.455 1.00 92.56 99 THR A O 1
ATOM 766 N N . LEU A 1 100 ? -7.473 -4.258 4.698 1.00 89.56 100 LEU A N 1
ATOM 767 C CA . LEU A 1 100 ? -8.505 -3.228 4.899 1.00 89.56 100 LEU A CA 1
ATOM 768 C C . LEU A 1 100 ? -9.932 -3.782 4.748 1.00 89.56 100 LEU A C 1
ATOM 770 O O . LEU A 1 100 ? -10.826 -3.411 5.520 1.00 89.56 100 LEU A O 1
ATOM 774 N N . ILE A 1 101 ? -10.147 -4.715 3.816 1.00 92.00 101 ILE A N 1
ATOM 775 C CA . ILE A 1 101 ? -11.412 -5.455 3.690 1.00 92.00 101 ILE A CA 1
ATOM 776 C C . ILE A 1 101 ? -11.678 -6.267 4.958 1.00 92.00 101 ILE A C 1
ATOM 778 O O . ILE A 1 101 ? -12.782 -6.207 5.505 1.00 92.00 101 ILE A O 1
ATOM 782 N N . ALA A 1 102 ? -10.678 -7.005 5.448 1.00 91.00 102 ALA A N 1
ATOM 783 C CA . ALA A 1 102 ? -10.804 -7.809 6.659 1.00 91.00 102 ALA A CA 1
ATOM 784 C C . ALA A 1 102 ? -11.133 -6.946 7.886 1.00 91.00 102 ALA A C 1
ATOM 786 O O . ALA A 1 102 ? -12.057 -7.277 8.631 1.00 91.00 102 ALA A O 1
ATOM 787 N N . ILE A 1 103 ? -10.464 -5.798 8.043 1.00 87.62 103 ILE A N 1
ATOM 788 C CA . ILE A 1 103 ? -10.759 -4.818 9.098 1.00 87.62 103 ILE A CA 1
ATOM 789 C C . ILE A 1 103 ? -12.203 -4.311 8.966 1.00 87.62 103 ILE A C 1
ATOM 791 O O . ILE A 1 103 ? -12.945 -4.289 9.948 1.00 87.62 103 ILE A O 1
ATOM 795 N N . SER A 1 104 ? -12.640 -3.947 7.758 1.00 88.56 104 SER A N 1
ATOM 796 C CA . SER A 1 104 ? -14.006 -3.458 7.511 1.00 88.56 104 SER A CA 1
ATOM 797 C C . SER A 1 104 ? -15.065 -4.525 7.814 1.00 88.56 104 SER A C 1
ATOM 799 O O . SER A 1 104 ? -16.088 -4.232 8.438 1.00 88.56 104 SER A O 1
ATOM 801 N N . ARG A 1 105 ? -14.804 -5.786 7.448 1.00 88.81 105 ARG A N 1
ATOM 802 C CA . ARG A 1 105 ? -15.667 -6.940 7.746 1.00 88.81 105 ARG A CA 1
ATOM 803 C C . ARG A 1 105 ? -15.769 -7.200 9.244 1.00 88.81 105 ARG A C 1
ATOM 805 O O . ARG A 1 105 ? -16.874 -7.384 9.753 1.00 88.81 105 ARG A O 1
ATOM 812 N N . GLU A 1 106 ? -14.642 -7.223 9.948 1.00 84.44 106 GLU A N 1
ATOM 813 C CA . GLU A 1 106 ? -14.613 -7.415 11.398 1.00 84.44 106 GLU A CA 1
ATOM 814 C C . GLU A 1 106 ? -15.431 -6.334 12.109 1.00 84.44 106 GLU A C 1
ATOM 816 O O . GLU A 1 106 ? -16.197 -6.611 13.032 1.00 84.44 106 GLU A O 1
ATOM 821 N N . ARG A 1 107 ? -15.334 -5.097 11.629 1.00 84.75 107 ARG A N 1
ATOM 822 C CA . ARG A 1 107 ? -16.033 -3.953 12.214 1.00 84.75 107 ARG A CA 1
ATOM 823 C C . ARG A 1 107 ? -17.523 -4.001 11.945 1.00 84.75 107 ARG A C 1
ATOM 825 O O . ARG A 1 107 ? -18.309 -3.790 12.867 1.00 84.75 107 ARG A O 1
ATOM 832 N N . LEU A 1 108 ? -17.914 -4.381 10.731 1.00 86.94 108 LEU A N 1
ATOM 833 C CA . LEU A 1 108 ? -19.308 -4.648 10.407 1.00 86.94 108 LEU A CA 1
ATOM 834 C C . LEU A 1 108 ? -19.889 -5.741 11.306 1.00 86.94 108 LEU A C 1
ATOM 836 O O . LEU A 1 108 ? -20.980 -5.559 11.844 1.00 86.94 108 LEU A O 1
ATOM 840 N N . ARG A 1 109 ? -19.167 -6.844 11.530 1.00 85.25 109 ARG A N 1
ATOM 841 C CA . ARG A 1 109 ? -19.593 -7.922 12.438 1.00 85.25 109 ARG A CA 1
ATOM 842 C C . ARG A 1 109 ? -19.714 -7.450 13.885 1.00 85.25 109 ARG A C 1
ATOM 844 O O . ARG A 1 109 ? -20.743 -7.686 14.508 1.00 85.25 109 ARG A O 1
ATOM 851 N N . ALA A 1 110 ? -18.712 -6.738 14.397 1.00 80.50 110 ALA A N 1
ATOM 852 C CA . ALA A 1 110 ? -18.709 -6.229 15.766 1.00 80.50 110 ALA A CA 1
ATOM 853 C C . ALA A 1 110 ? -19.889 -5.285 16.055 1.00 80.50 110 ALA A C 1
ATOM 855 O O . ALA A 1 110 ? -20.418 -5.289 17.165 1.00 80.50 110 ALA A O 1
ATOM 856 N N . VAL A 1 111 ? -20.317 -4.500 15.060 1.00 82.19 111 VAL A N 1
ATOM 857 C CA . VAL A 1 111 ? -21.456 -3.580 15.194 1.00 82.19 111 VAL A CA 1
ATOM 858 C C . VAL A 1 111 ? -22.795 -4.273 14.937 1.00 82.19 111 VAL A C 1
ATOM 860 O O . VAL A 1 111 ? -23.750 -4.007 15.657 1.00 82.19 111 VAL A O 1
ATOM 863 N N . SER A 1 112 ? -22.889 -5.153 13.938 1.00 84.31 112 SER A N 1
ATOM 864 C CA . SER A 1 112 ? -24.152 -5.816 13.570 1.00 84.31 112 SER A CA 1
ATOM 865 C C . SER A 1 112 ? -24.530 -6.986 14.476 1.00 84.31 112 SER A C 1
ATOM 867 O O . SER A 1 112 ? -25.712 -7.272 14.644 1.00 84.31 112 SER A O 1
ATOM 869 N N . SER A 1 113 ? -23.556 -7.698 15.043 1.00 80.31 113 SER A N 1
ATOM 870 C CA . SER A 1 113 ? -23.786 -8.898 15.852 1.00 80.31 113 SER A CA 1
ATOM 871 C C . SER A 1 113 ? -22.685 -9.057 16.909 1.00 80.31 113 SER A C 1
ATOM 873 O O . SER A 1 113 ? -21.812 -9.919 16.780 1.00 80.31 113 SER A O 1
ATOM 875 N N . PRO A 1 114 ? -22.712 -8.245 17.984 1.00 72.12 114 PRO A N 1
ATOM 876 C CA . PRO A 1 114 ? -21.640 -8.196 18.981 1.00 72.12 114 PRO A CA 1
ATOM 877 C C . PRO A 1 114 ? -21.413 -9.527 19.715 1.00 72.12 114 PRO A C 1
ATOM 879 O O . PRO A 1 114 ? -20.287 -9.810 20.117 1.00 72.12 114 PRO A O 1
ATOM 882 N N . LEU A 1 115 ? -22.453 -10.359 19.866 1.00 69.50 115 LEU A N 1
ATOM 883 C CA . LEU A 1 115 ? -22.336 -11.685 20.482 1.00 69.50 115 LEU A CA 1
ATOM 884 C C . LEU A 1 115 ? -21.561 -12.656 19.581 1.00 69.50 115 LEU A C 1
ATOM 886 O O . LEU A 1 115 ? -20.599 -13.263 20.037 1.00 69.50 115 LEU A O 1
ATOM 890 N N . LEU A 1 116 ? -21.903 -12.733 18.291 1.00 68.06 116 LEU A N 1
ATOM 891 C CA . LEU A 1 116 ? -21.209 -13.595 17.324 1.00 68.06 116 LEU A CA 1
ATOM 892 C C . LEU A 1 116 ? -19.763 -13.143 17.083 1.00 68.06 116 LEU A C 1
ATOM 894 O O . LEU A 1 116 ? -18.861 -13.971 16.993 1.00 68.06 116 LEU A O 1
ATOM 898 N N . ALA A 1 117 ? -19.515 -11.830 17.059 1.00 67.38 117 ALA A N 1
ATOM 899 C CA . ALA A 1 117 ? -18.164 -11.282 16.928 1.00 67.38 117 ALA A CA 1
ATOM 900 C C . ALA A 1 117 ? -17.237 -11.668 18.100 1.00 67.38 117 ALA A C 1
ATOM 902 O O . ALA A 1 117 ? -16.016 -11.693 17.940 1.00 67.38 117 ALA A O 1
ATOM 903 N N . ARG A 1 118 ? -17.810 -11.977 19.272 1.00 66.56 118 ARG A N 1
ATOM 904 C CA . ARG A 1 118 ? -17.076 -12.440 20.457 1.00 66.56 118 ARG A CA 1
ATOM 905 C C . ARG A 1 118 ? -16.808 -13.951 20.445 1.00 66.56 118 ARG A C 1
ATOM 907 O O . ARG A 1 118 ? -15.898 -14.382 21.144 1.00 66.56 118 ARG A O 1
ATOM 914 N N . VAL A 1 119 ? -17.579 -14.723 19.672 1.00 65.25 119 VAL A N 1
ATOM 915 C CA . VAL A 1 119 ? -17.453 -16.189 19.553 1.00 65.25 119 VAL A CA 1
ATOM 916 C C . VAL A 1 119 ? -16.364 -16.589 18.554 1.00 65.25 119 VAL A C 1
ATOM 918 O O . VAL A 1 119 ? -15.668 -17.569 18.792 1.00 65.25 119 VAL A O 1
ATOM 921 N N . GLU A 1 120 ? -16.177 -15.823 17.472 1.00 68.38 120 GLU A N 1
ATOM 922 C CA . GLU A 1 120 ? -15.105 -16.068 16.494 1.00 68.38 120 GLU A CA 1
ATOM 923 C C . GLU A 1 120 ? -13.738 -16.055 17.195 1.00 68.38 120 GLU A C 1
ATOM 925 O O . GLU A 1 120 ? -13.401 -15.120 17.935 1.00 68.38 120 GLU A O 1
ATOM 930 N N . GLY A 1 121 ? -12.961 -17.117 16.988 1.00 70.19 121 GLY A N 1
ATOM 931 C CA . GLY A 1 121 ? -11.716 -17.356 17.713 1.00 70.19 121 GLY A CA 1
ATOM 932 C C . GLY A 1 121 ? -10.561 -16.483 17.217 1.00 70.19 121 GLY A C 1
ATOM 933 O O . GLY A 1 121 ? -10.586 -15.910 16.126 1.00 70.19 121 GLY A O 1
ATOM 934 N N . SER A 1 122 ? -9.486 -16.375 17.999 1.00 75.00 122 SER A N 1
ATOM 935 C CA . SER A 1 122 ? -8.245 -15.735 17.526 1.00 75.00 122 SER A CA 1
ATOM 936 C C . SER A 1 122 ? -7.557 -16.552 16.419 1.00 75.00 122 SER A C 1
ATOM 938 O O . SER A 1 122 ? -6.872 -15.977 15.575 1.00 75.00 122 SER A O 1
ATOM 940 N N . ALA A 1 123 ? -7.771 -17.872 16.387 1.00 80.94 123 ALA A N 1
ATOM 941 C CA . ALA A 1 123 ? -7.227 -18.780 15.379 1.00 80.94 123 ALA A CA 1
ATOM 942 C C . ALA A 1 123 ? -7.8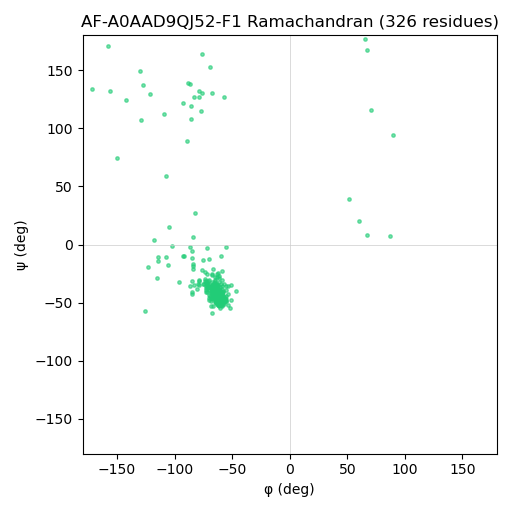18 -18.536 13.981 1.00 80.94 123 ALA A C 1
ATOM 944 O O . ALA A 1 123 ? -7.063 -18.387 13.024 1.00 80.94 123 ALA A O 1
ATOM 945 N N . GLU A 1 124 ? -9.143 -18.405 13.869 1.00 83.62 124 GLU A N 1
ATOM 946 C CA . GLU A 1 124 ? -9.822 -18.144 12.589 1.00 83.62 124 GLU A CA 1
ATOM 947 C C . GLU A 1 124 ? -9.362 -16.817 11.977 1.00 83.62 124 GLU A C 1
ATOM 949 O O . GLU A 1 124 ? -9.068 -16.734 10.787 1.00 83.62 124 GLU A O 1
ATOM 954 N N . ARG A 1 125 ? -9.190 -15.785 12.808 1.00 82.94 125 ARG A N 1
ATOM 955 C CA . ARG A 1 125 ? -8.671 -14.485 12.364 1.00 82.94 125 ARG A CA 1
ATOM 956 C C . ARG A 1 125 ? -7.238 -14.571 11.848 1.00 82.94 125 ARG A C 1
ATOM 958 O O . ARG A 1 125 ? -6.931 -13.997 10.807 1.00 82.94 125 ARG A O 1
ATOM 965 N N . LYS A 1 126 ? -6.363 -15.304 12.545 1.00 86.00 126 LYS A N 1
ATOM 966 C CA . LYS A 1 126 ? -4.990 -15.553 12.079 1.00 86.00 126 LYS A CA 1
ATOM 967 C C . LYS A 1 126 ? -4.991 -16.320 10.759 1.00 86.00 126 LYS A C 1
ATOM 969 O O . LYS A 1 126 ? -4.231 -15.958 9.869 1.00 86.00 126 LYS A O 1
ATOM 974 N N . LEU A 1 127 ? -5.868 -17.313 10.605 1.00 90.50 127 LEU A N 1
ATOM 975 C CA . LEU A 1 127 ? -6.007 -18.069 9.361 1.00 90.50 127 LEU A CA 1
ATOM 976 C C . LEU A 1 127 ? -6.448 -17.173 8.195 1.00 90.50 127 LEU A C 1
ATOM 978 O O . LEU A 1 127 ? -5.874 -17.269 7.115 1.00 90.50 127 LEU A O 1
ATOM 982 N N . ILE A 1 128 ? -7.396 -16.254 8.422 1.00 91.56 128 ILE A N 1
ATOM 983 C CA . ILE A 1 128 ? -7.788 -15.249 7.419 1.00 91.56 128 ILE A CA 1
ATOM 984 C C . ILE A 1 128 ? -6.577 -14.404 7.006 1.00 91.56 128 ILE A C 1
ATOM 986 O O . ILE A 1 128 ? -6.353 -14.218 5.814 1.00 91.56 128 ILE A O 1
ATOM 990 N N . LEU A 1 129 ? -5.776 -13.918 7.960 1.00 92.19 129 LEU A N 1
ATOM 991 C CA . LEU A 1 129 ? -4.588 -13.115 7.650 1.00 92.19 129 LEU A CA 1
ATOM 992 C C . LEU A 1 129 ? -3.527 -13.915 6.887 1.00 92.19 129 LEU A C 1
ATOM 994 O O . LEU A 1 129 ? -2.990 -13.416 5.905 1.00 92.19 129 LEU A O 1
ATOM 998 N N . VAL A 1 130 ? -3.262 -15.165 7.273 1.00 94.75 130 VAL A N 1
ATOM 999 C CA . VAL A 1 130 ? -2.370 -16.056 6.510 1.00 94.75 130 VAL A CA 1
ATOM 1000 C C . VAL A 1 130 ? -2.891 -16.231 5.083 1.00 94.75 130 VAL A C 1
ATOM 1002 O O . VAL A 1 130 ? -2.130 -16.079 4.132 1.00 94.75 130 VAL A O 1
ATOM 1005 N N . GLY A 1 131 ? -4.197 -16.461 4.921 1.00 96.31 131 GLY A N 1
ATOM 1006 C CA . GLY A 1 131 ? -4.843 -16.540 3.612 1.00 96.31 131 GLY A CA 1
ATOM 1007 C C . GLY A 1 131 ? -4.685 -15.261 2.787 1.00 96.31 131 GLY A C 1
ATOM 1008 O O . GLY A 1 131 ? -4.448 -15.345 1.585 1.00 96.31 131 GLY A O 1
ATOM 1009 N N . ILE A 1 132 ? -4.745 -14.083 3.416 1.00 96.19 132 ILE A N 1
ATOM 1010 C CA . ILE A 1 132 ? -4.509 -12.789 2.760 1.00 96.19 132 ILE A CA 1
ATOM 1011 C C . ILE A 1 132 ? -3.078 -12.687 2.230 1.00 96.19 132 ILE A C 1
ATOM 1013 O O . ILE A 1 132 ? -2.896 -12.320 1.071 1.00 96.19 132 ILE A O 1
ATOM 1017 N N . TRP A 1 133 ? -2.075 -13.037 3.039 1.00 97.19 133 TRP A N 1
ATOM 1018 C CA . TRP A 1 133 ? -0.673 -13.022 2.611 1.00 97.19 133 TRP A CA 1
ATOM 1019 C C . TRP A 1 133 ? -0.418 -14.005 1.472 1.00 97.19 133 TRP A C 1
ATOM 1021 O O . TRP A 1 133 ? 0.159 -13.627 0.457 1.00 97.19 133 TRP A O 1
ATOM 1031 N N . VAL A 1 134 ? -0.908 -15.241 1.604 1.00 97.44 134 VAL A N 1
ATOM 1032 C CA . VAL A 1 134 ? -0.801 -16.261 0.553 1.00 97.44 134 VAL A CA 1
ATOM 1033 C C . VAL A 1 134 ? -1.464 -15.777 -0.734 1.00 97.44 134 VAL A C 1
ATOM 1035 O O . VAL A 1 134 ? -0.844 -15.829 -1.790 1.00 97.44 134 VAL A O 1
ATOM 1038 N N . THR A 1 135 ? -2.684 -15.244 -0.652 1.00 95.00 135 THR A N 1
ATOM 1039 C CA . THR A 1 135 ? -3.409 -14.732 -1.823 1.00 95.00 135 THR A CA 1
ATOM 1040 C C . THR A 1 135 ? -2.660 -13.572 -2.473 1.00 95.00 135 THR A C 1
ATOM 1042 O O . THR A 1 135 ? -2.447 -13.605 -3.679 1.00 95.00 135 THR A O 1
ATOM 1045 N N . GLY A 1 136 ? -2.214 -12.585 -1.687 1.00 95.50 136 GLY A N 1
ATOM 1046 C CA . GLY A 1 136 ? -1.513 -11.409 -2.205 1.00 95.50 136 GLY A CA 1
ATOM 1047 C C . GLY A 1 136 ? -0.172 -11.736 -2.861 1.00 95.50 136 GLY A C 1
ATOM 1048 O O . GLY A 1 136 ? 0.172 -11.139 -3.877 1.00 95.50 136 GLY A O 1
ATOM 1049 N N . ILE A 1 137 ? 0.551 -12.723 -2.330 1.00 96.12 137 ILE A N 1
ATOM 1050 C CA . ILE A 1 137 ? 1.779 -13.255 -2.932 1.00 96.12 137 ILE A CA 1
ATOM 1051 C C . ILE A 1 137 ? 1.441 -13.999 -4.227 1.00 96.12 137 ILE A C 1
ATOM 1053 O O . ILE A 1 137 ? 2.002 -13.688 -5.275 1.00 96.12 137 ILE A O 1
ATOM 1057 N N . LEU A 1 138 ? 0.509 -14.956 -4.180 1.00 95.88 138 LEU A N 1
ATOM 1058 C CA . LEU A 1 138 ? 0.179 -15.812 -5.322 1.00 95.88 138 LEU A CA 1
ATOM 1059 C C . LEU A 1 138 ? -0.307 -15.009 -6.529 1.00 95.88 138 LEU A C 1
ATOM 1061 O O . LEU A 1 138 ? 0.172 -15.243 -7.640 1.00 95.88 138 LEU A O 1
ATOM 1065 N N . THR A 1 139 ? -1.195 -14.032 -6.322 1.00 93.31 139 THR A N 1
ATOM 1066 C CA . THR A 1 139 ? -1.737 -13.205 -7.411 1.00 93.31 139 THR A CA 1
ATOM 1067 C C . THR A 1 139 ? -0.663 -12.383 -8.115 1.00 93.31 139 THR A C 1
ATOM 1069 O O . THR A 1 139 ? -0.799 -12.100 -9.301 1.00 93.31 139 THR A O 1
ATOM 1072 N N . CYS A 1 140 ? 0.414 -12.029 -7.409 1.00 95.50 140 CYS A N 1
ATOM 1073 C CA . CYS A 1 140 ? 1.491 -11.201 -7.945 1.00 95.50 140 CYS A CA 1
ATOM 1074 C C . CYS A 1 140 ? 2.641 -12.016 -8.554 1.00 95.50 140 CYS A C 1
ATOM 1076 O O . CYS A 1 140 ? 3.494 -11.442 -9.230 1.00 95.50 140 CYS A O 1
ATOM 1078 N N . THR A 1 141 ? 2.674 -13.345 -8.378 1.00 95.75 141 THR A N 1
ATOM 1079 C CA . THR A 1 141 ? 3.754 -14.206 -8.904 1.00 95.75 141 THR A CA 1
ATOM 1080 C C . THR A 1 141 ? 4.069 -14.029 -10.397 1.00 95.75 141 THR A C 1
ATOM 1082 O O . THR A 1 141 ? 5.260 -14.072 -10.725 1.00 95.75 141 THR A O 1
ATOM 1085 N N . PRO A 1 142 ? 3.111 -13.742 -11.313 1.00 95.44 142 PRO A N 1
ATOM 1086 C CA . PRO A 1 142 ? 3.438 -13.512 -12.723 1.00 95.44 142 PRO A CA 1
ATOM 1087 C C . PRO A 1 142 ? 4.415 -12.349 -12.949 1.00 95.44 142 PRO A C 1
ATOM 1089 O O . PRO A 1 142 ? 5.123 -12.322 -13.956 1.00 95.44 142 PRO A O 1
ATOM 1092 N N . LEU A 1 143 ? 4.512 -11.402 -12.009 1.00 95.44 143 LEU A N 1
ATOM 1093 C CA . LEU A 1 143 ? 5.421 -10.261 -12.110 1.00 95.44 143 LEU A CA 1
ATOM 1094 C C . LEU A 1 143 ? 6.903 -10.650 -12.037 1.00 95.44 143 LEU A C 1
ATOM 1096 O O . LEU A 1 143 ? 7.734 -9.950 -12.617 1.00 95.44 143 LEU A O 1
ATOM 1100 N N . LEU A 1 144 ? 7.237 -11.784 -11.408 1.00 96.06 144 LEU A N 1
ATOM 1101 C CA . LEU A 1 144 ? 8.606 -12.323 -11.386 1.00 96.06 144 LEU A CA 1
ATOM 1102 C C . LEU A 1 144 ? 9.090 -12.741 -12.784 1.00 96.06 144 LEU A C 1
ATOM 1104 O O . LEU A 1 144 ? 10.291 -12.714 -13.071 1.00 96.06 144 LEU A O 1
ATOM 1108 N N . TYR A 1 145 ? 8.157 -13.125 -13.656 1.00 94.94 145 TYR A N 1
ATOM 1109 C CA . TYR A 1 145 ? 8.424 -13.364 -15.070 1.00 94.94 145 TYR A CA 1
ATOM 1110 C C . TYR A 1 145 ? 8.357 -12.061 -15.881 1.00 94.94 145 TYR A C 1
ATOM 1112 O O . TYR A 1 145 ? 9.219 -11.817 -16.722 1.00 94.94 145 TYR A O 1
ATOM 1120 N N . ALA A 1 146 ? 7.363 -11.214 -15.603 1.00 95.19 146 ALA A N 1
ATOM 1121 C CA . ALA A 1 146 ? 7.037 -10.039 -16.409 1.00 95.19 146 ALA A CA 1
ATOM 1122 C C . ALA A 1 146 ? 8.138 -8.960 -16.436 1.00 95.19 146 ALA A C 1
ATOM 1124 O O . ALA A 1 146 ? 8.413 -8.369 -17.488 1.00 95.19 146 ALA A O 1
ATOM 1125 N N . TYR A 1 147 ? 8.748 -8.687 -15.278 1.00 96.25 147 TYR A N 1
ATOM 1126 C CA . TYR A 1 147 ? 9.734 -7.620 -15.111 1.00 96.25 147 TYR A CA 1
ATOM 1127 C C . TYR A 1 147 ? 11.157 -8.083 -15.419 1.00 96.25 147 TYR A C 1
ATOM 1129 O O . TYR A 1 147 ? 11.576 -9.167 -15.021 1.00 96.25 147 TYR A O 1
ATOM 1137 N N . HIS A 1 148 ? 11.926 -7.240 -16.103 1.00 96.25 148 HIS A N 1
ATOM 1138 C CA . HIS A 1 148 ? 13.366 -7.422 -16.296 1.00 96.25 148 HIS A CA 1
ATOM 1139 C C . HIS A 1 148 ? 14.050 -6.096 -16.627 1.00 96.25 148 HIS A C 1
ATOM 1141 O O . HIS A 1 148 ? 13.388 -5.083 -16.868 1.00 96.25 148 HIS A O 1
ATOM 1147 N N . ILE A 1 149 ? 15.383 -6.110 -16.641 1.00 95.75 149 ILE A N 1
ATOM 1148 C CA . ILE A 1 149 ? 16.171 -4.971 -17.111 1.00 95.75 149 ILE A CA 1
ATOM 1149 C C . ILE A 1 149 ? 16.149 -4.911 -18.636 1.00 95.75 149 ILE A C 1
ATOM 1151 O O . ILE A 1 149 ? 16.448 -5.896 -19.308 1.00 95.75 149 ILE A O 1
ATOM 1155 N N . VAL A 1 150 ? 15.843 -3.727 -19.155 1.00 94.12 150 VAL A N 1
ATOM 1156 C CA . VAL A 1 150 ? 15.960 -3.359 -20.563 1.00 94.12 150 VAL A CA 1
ATOM 1157 C C . VAL A 1 150 ? 16.896 -2.162 -20.662 1.00 94.12 150 VAL A C 1
ATOM 1159 O O . VAL A 1 150 ? 16.708 -1.168 -19.956 1.00 94.12 150 VAL A O 1
ATOM 1162 N N . GLU A 1 151 ? 17.888 -2.249 -21.540 1.00 93.31 151 GLU A N 1
ATOM 1163 C CA . GLU A 1 151 ? 18.760 -1.124 -21.869 1.00 93.31 151 GLU A CA 1
ATOM 1164 C C . GLU A 1 151 ? 18.100 -0.237 -22.923 1.00 93.31 151 GLU A C 1
ATOM 1166 O O . GLU A 1 151 ? 17.656 -0.688 -23.982 1.00 93.31 151 GLU A O 1
ATOM 1171 N N . ASP A 1 152 ? 18.011 1.047 -22.607 1.00 88.25 152 ASP A N 1
ATOM 1172 C CA . ASP A 1 152 ? 17.517 2.066 -23.514 1.00 88.25 152 ASP A CA 1
ATOM 1173 C C . ASP A 1 152 ? 18.608 2.402 -24.541 1.00 88.25 152 ASP A C 1
ATOM 1175 O O . ASP A 1 152 ? 19.663 2.927 -24.186 1.00 88.25 152 ASP A O 1
ATOM 1179 N N . LYS A 1 153 ? 18.353 2.094 -25.818 1.00 86.75 153 LYS A N 1
ATOM 1180 C CA . LYS A 1 153 ? 19.334 2.248 -26.905 1.00 86.75 153 LYS A CA 1
ATOM 1181 C C . LYS A 1 153 ? 19.761 3.697 -27.149 1.00 86.75 153 LYS A C 1
ATOM 1183 O O . LYS A 1 153 ? 20.846 3.911 -27.675 1.00 86.75 153 LYS A O 1
ATOM 1188 N N . GLU A 1 154 ? 18.923 4.672 -26.801 1.00 86.44 154 GLU A N 1
ATOM 1189 C CA . GLU A 1 154 ? 19.208 6.090 -27.044 1.00 86.44 154 GLU A CA 1
ATOM 1190 C C . GLU A 1 154 ? 20.019 6.708 -25.906 1.00 86.44 154 GLU A C 1
ATOM 1192 O O . GLU A 1 154 ? 20.867 7.566 -26.131 1.00 86.44 154 GLU A O 1
ATOM 1197 N N . THR A 1 155 ? 19.761 6.274 -24.672 1.00 86.44 155 THR A N 1
ATOM 1198 C CA . THR A 1 155 ? 20.366 6.882 -23.475 1.00 86.44 155 THR A CA 1
ATOM 1199 C C . THR A 1 155 ? 21.429 6.014 -22.805 1.00 86.44 155 THR A C 1
ATOM 1201 O O . THR A 1 155 ? 22.106 6.492 -21.898 1.00 86.44 155 THR A O 1
ATOM 1204 N N . GLY A 1 156 ? 21.558 4.742 -23.197 1.00 88.88 156 GLY A N 1
ATOM 1205 C CA . GLY A 1 156 ? 22.433 3.755 -22.555 1.00 88.88 156 GLY A CA 1
ATOM 1206 C C . GLY A 1 156 ? 22.008 3.378 -21.130 1.00 88.88 156 GLY A C 1
ATOM 1207 O O . GLY A 1 156 ? 22.750 2.710 -20.415 1.00 88.88 156 GLY A O 1
ATOM 1208 N N . LYS A 1 157 ? 20.830 3.828 -20.679 1.00 90.31 157 LYS A N 1
ATOM 1209 C CA . LYS A 1 157 ? 20.353 3.626 -19.306 1.00 90.31 157 LYS A CA 1
ATOM 1210 C C . LYS A 1 157 ? 19.637 2.291 -19.165 1.00 90.31 157 LYS A C 1
ATOM 1212 O O . LYS A 1 157 ? 18.791 1.936 -19.984 1.00 90.31 157 LYS A O 1
ATOM 1217 N N . SER A 1 158 ? 19.904 1.599 -18.065 1.00 93.69 158 SER A N 1
ATOM 1218 C CA . SER A 1 158 ? 19.170 0.399 -17.671 1.00 93.69 158 SER A CA 1
ATOM 1219 C C . SER A 1 158 ? 17.837 0.781 -17.028 1.00 93.69 158 SER A C 1
ATOM 1221 O O . SER A 1 158 ? 17.798 1.619 -16.131 1.00 93.69 158 SER A O 1
ATOM 1223 N N . LYS A 1 159 ? 16.730 0.161 -17.443 1.00 92.38 159 LYS A N 1
ATOM 1224 C CA . LYS A 1 159 ? 15.391 0.373 -16.865 1.00 92.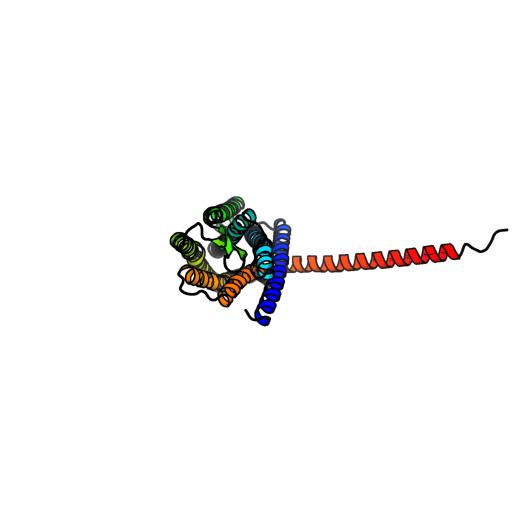38 159 LYS A CA 1
ATOM 1225 C C . LYS A 1 159 ? 14.762 -0.960 -16.476 1.00 92.38 159 LYS A C 1
ATOM 1227 O O . LYS A 1 159 ? 14.806 -1.909 -17.248 1.00 92.38 159 LYS A O 1
ATOM 1232 N N . CYS A 1 160 ? 14.127 -1.025 -15.308 1.00 93.69 160 CYS A N 1
ATOM 1233 C CA . CYS A 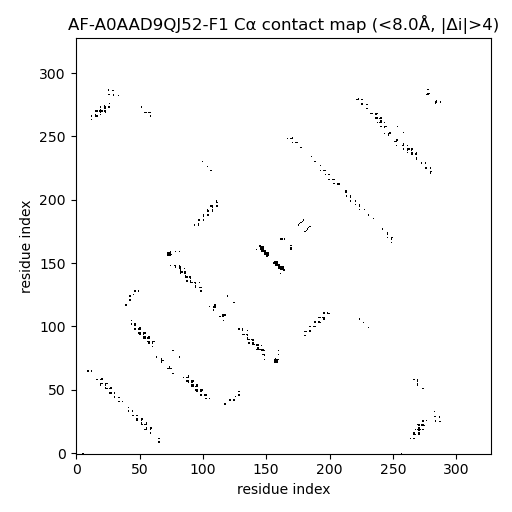1 160 ? 13.330 -2.182 -14.896 1.00 93.69 160 CYS A CA 1
ATOM 1234 C C . CYS A 1 160 ? 11.904 -2.050 -15.456 1.00 93.69 160 CYS A C 1
ATOM 1236 O O . CYS A 1 160 ? 11.145 -1.188 -15.011 1.00 93.69 160 CYS A O 1
ATOM 1238 N N . LEU A 1 161 ? 11.546 -2.858 -16.460 1.00 92.44 161 LEU A N 1
ATOM 1239 C CA . LEU A 1 161 ? 10.289 -2.724 -17.206 1.00 92.44 161 LEU A CA 1
ATOM 1240 C C . LEU A 1 161 ? 9.522 -4.047 -17.302 1.00 92.44 161 LEU A C 1
ATOM 1242 O O . LEU A 1 161 ? 10.105 -5.128 -17.387 1.00 92.44 161 LEU A O 1
ATOM 1246 N N . ASN A 1 162 ? 8.193 -3.938 -17.355 1.00 93.31 162 ASN A N 1
ATOM 1247 C CA . ASN A 1 162 ? 7.293 -5.044 -17.673 1.00 93.31 162 ASN A CA 1
ATOM 1248 C C . ASN A 1 162 ? 7.072 -5.115 -19.192 1.00 93.31 162 ASN A C 1
ATOM 1250 O O . ASN A 1 162 ? 6.160 -4.475 -19.727 1.00 93.31 162 ASN A O 1
ATOM 1254 N N . THR A 1 163 ? 7.931 -5.865 -19.880 1.00 91.25 163 THR A N 1
ATOM 1255 C CA . THR A 1 163 ? 7.837 -6.099 -21.332 1.00 91.25 163 THR A CA 1
ATOM 1256 C C . THR A 1 163 ? 7.765 -7.583 -21.710 1.00 91.25 163 THR A C 1
ATOM 1258 O O . THR A 1 163 ? 7.237 -7.878 -22.777 1.00 91.25 163 THR A O 1
ATOM 1261 N N . GLN A 1 164 ? 8.175 -8.530 -20.846 1.00 92.19 164 GLN A N 1
ATOM 1262 C CA . GLN A 1 164 ? 8.097 -9.980 -21.147 1.00 92.19 164 GLN A CA 1
ATOM 1263 C C . GLN A 1 164 ? 6.658 -10.478 -21.303 1.00 92.19 164 GLN A C 1
ATOM 1265 O O . GLN A 1 164 ? 6.381 -11.370 -22.095 1.00 92.19 164 GLN A O 1
ATOM 1270 N N . MET A 1 165 ? 5.722 -9.886 -20.562 1.00 91.38 165 MET A N 1
ATOM 1271 C CA . MET A 1 165 ? 4.307 -10.263 -20.607 1.00 91.38 165 MET A CA 1
ATOM 1272 C C . MET A 1 165 ? 3.623 -9.860 -21.930 1.00 91.38 165 MET A C 1
ATOM 1274 O O . MET A 1 165 ? 2.507 -10.298 -22.213 1.00 91.38 165 MET A O 1
ATOM 1278 N N . GLY A 1 166 ? 4.277 -9.016 -22.736 1.00 92.88 166 GLY A N 1
ATOM 1279 C CA . GLY A 1 166 ? 3.690 -8.389 -23.914 1.00 92.88 166 GLY A CA 1
ATOM 1280 C C . GLY A 1 166 ? 2.588 -7.386 -23.564 1.00 92.88 166 GLY A C 1
ATOM 1281 O O . GLY A 1 166 ? 2.089 -7.322 -22.439 1.00 92.88 166 GLY A O 1
ATOM 1282 N N . ASP A 1 167 ? 2.179 -6.589 -24.547 1.00 92.62 167 ASP A N 1
ATOM 1283 C CA . ASP A 1 167 ? 1.217 -5.507 -24.315 1.00 92.62 167 ASP A CA 1
ATOM 1284 C C . ASP A 1 167 ? -0.161 -6.018 -23.903 1.00 92.62 167 ASP A C 1
ATOM 1286 O O . ASP A 1 167 ? -0.708 -5.566 -22.899 1.00 92.62 167 ASP A O 1
ATOM 1290 N N . LYS A 1 168 ? -0.691 -7.012 -24.629 1.00 93.12 168 LYS A N 1
ATOM 1291 C CA . LYS A 1 168 ? -1.992 -7.620 -24.315 1.00 93.12 168 LYS A CA 1
ATOM 1292 C C . LYS A 1 168 ? -1.987 -8.281 -22.939 1.00 93.12 168 LYS A C 1
ATOM 1294 O O . LYS A 1 168 ? -2.924 -8.089 -22.175 1.00 93.12 168 LYS A O 1
ATOM 1299 N N . GLY A 1 169 ? -0.934 -9.034 -22.611 1.00 94.12 169 GLY A N 1
ATOM 1300 C CA . GLY A 1 169 ? -0.826 -9.696 -21.312 1.00 94.12 169 GLY A CA 1
ATOM 1301 C C . GLY A 1 169 ? -0.759 -8.684 -20.169 1.00 94.12 169 GLY A C 1
ATOM 1302 O O . GLY A 1 169 ? -1.481 -8.824 -19.186 1.00 94.12 169 GLY A O 1
ATOM 1303 N N . ARG A 1 170 ? 0.029 -7.615 -20.338 1.00 93.81 170 ARG A N 1
ATOM 1304 C CA . ARG A 1 170 ? 0.143 -6.521 -19.368 1.00 93.81 170 ARG A CA 1
ATOM 1305 C C . ARG A 1 170 ? -1.185 -5.795 -19.156 1.00 93.81 170 ARG A C 1
ATOM 1307 O O . ARG A 1 170 ? -1.565 -5.568 -18.011 1.00 93.81 170 ARG A O 1
ATOM 1314 N N . GLN A 1 171 ? -1.892 -5.461 -20.236 1.00 94.94 171 GLN A N 1
ATOM 1315 C CA . GLN A 1 171 ? -3.225 -4.851 -20.177 1.00 94.94 171 GLN A CA 1
ATOM 1316 C C . GLN A 1 171 ? -4.204 -5.759 -19.425 1.00 94.94 171 GLN A C 1
ATOM 1318 O O . GLN A 1 171 ? -4.776 -5.339 -18.429 1.00 94.94 171 GLN A O 1
ATOM 1323 N N . ILE A 1 172 ? -4.322 -7.029 -19.828 1.00 94.44 172 ILE A N 1
ATOM 1324 C CA . ILE A 1 172 ? -5.223 -7.996 -19.183 1.00 94.44 172 ILE A CA 1
ATOM 1325 C C . ILE A 1 172 ? -4.906 -8.134 -17.689 1.00 94.44 172 ILE A C 1
ATOM 1327 O O . ILE A 1 172 ? -5.812 -8.046 -16.862 1.00 94.44 172 ILE A O 1
ATOM 1331 N N . TYR A 1 173 ? -3.633 -8.321 -17.331 1.00 94.12 173 TYR A N 1
ATOM 1332 C CA . TYR A 1 173 ? -3.211 -8.504 -15.944 1.00 94.12 173 TYR A CA 1
ATOM 1333 C C . TYR A 1 173 ? -3.591 -7.302 -15.068 1.00 94.12 173 TYR A C 1
ATOM 1335 O O . TYR A 1 173 ? -4.255 -7.469 -14.041 1.00 94.12 173 TYR A O 1
ATOM 1343 N N . TYR A 1 174 ? -3.222 -6.086 -15.480 1.00 93.44 174 TYR A N 1
ATOM 1344 C CA . TYR A 1 174 ? -3.485 -4.896 -14.672 1.00 93.44 174 TYR A CA 1
ATOM 1345 C C . TYR A 1 174 ? -4.962 -4.490 -14.668 1.00 93.44 174 TYR A C 1
ATOM 1347 O O . TYR A 1 174 ? -5.442 -4.068 -13.614 1.00 93.44 174 TYR A O 1
ATOM 1355 N N . SER A 1 175 ? -5.714 -4.734 -15.749 1.00 94.50 175 SER A N 1
ATOM 1356 C CA . SER A 1 175 ? -7.167 -4.533 -15.764 1.00 94.50 175 SER A CA 1
ATOM 1357 C C . SER A 1 175 ? -7.891 -5.511 -14.830 1.00 94.50 175 SER A C 1
ATOM 1359 O O . SER A 1 175 ? -8.785 -5.101 -14.085 1.00 94.50 175 SER A O 1
ATOM 1361 N N . ILE A 1 176 ? -7.491 -6.792 -14.801 1.00 93.12 176 ILE A N 1
ATOM 1362 C CA . ILE A 1 176 ? -8.021 -7.773 -13.835 1.00 93.12 176 ILE A CA 1
ATOM 1363 C C . ILE A 1 176 ? -7.719 -7.311 -12.412 1.00 93.12 176 ILE A C 1
ATOM 1365 O O . ILE A 1 176 ? -8.596 -7.344 -11.549 1.00 93.12 176 ILE A O 1
ATOM 1369 N N . GLN A 1 177 ? -6.500 -6.839 -12.166 1.00 91.00 177 GLN A N 1
ATOM 1370 C CA . GLN A 1 177 ? -6.106 -6.334 -10.862 1.00 91.00 177 GLN A CA 1
ATOM 1371 C C . GLN A 1 177 ? -6.896 -5.079 -10.457 1.00 91.00 177 GLN A C 1
ATOM 1373 O O . GLN A 1 177 ? -7.367 -4.995 -9.325 1.00 91.00 177 GLN A O 1
ATOM 1378 N N . ALA A 1 178 ? -7.115 -4.132 -11.368 1.00 91.94 178 ALA A N 1
ATOM 1379 C CA . ALA A 1 178 ? -7.941 -2.955 -11.115 1.00 91.94 178 ALA A CA 1
ATOM 1380 C C . ALA A 1 178 ? -9.404 -3.341 -10.814 1.00 91.94 178 ALA A C 1
ATOM 1382 O O . ALA A 1 178 ? -10.015 -2.813 -9.884 1.00 91.94 178 ALA A O 1
ATOM 1383 N N . GLY A 1 179 ? -9.967 -4.307 -11.541 1.00 91.69 179 GLY A N 1
ATOM 1384 C CA . GLY A 1 179 ? -11.323 -4.799 -11.296 1.00 91.69 179 GLY A CA 1
ATOM 1385 C C . GLY A 1 179 ? -11.456 -5.555 -9.971 1.00 91.69 179 GLY A C 1
ATOM 1386 O O . GLY A 1 179 ? -12.228 -5.171 -9.091 1.00 91.69 179 GLY A O 1
ATOM 1387 N N . LEU A 1 180 ? -10.690 -6.633 -9.811 1.00 89.88 180 LEU A N 1
ATOM 1388 C CA . LEU A 1 180 ? -10.842 -7.571 -8.698 1.00 89.88 180 LEU A CA 1
ATOM 1389 C C . LEU A 1 180 ? -10.183 -7.093 -7.408 1.00 89.88 180 LEU A C 1
ATOM 1391 O O . LEU A 1 180 ? -10.731 -7.315 -6.333 1.00 89.88 180 LEU A O 1
ATOM 1395 N N . LEU A 1 181 ? -9.017 -6.455 -7.498 1.00 86.88 181 LEU A N 1
ATOM 1396 C CA . LEU A 1 181 ? -8.223 -6.065 -6.333 1.00 86.88 181 LEU A CA 1
ATOM 1397 C C . LEU A 1 181 ? -8.348 -4.576 -5.996 1.00 86.88 181 LEU A C 1
ATOM 1399 O O . LEU A 1 181 ? -7.807 -4.158 -4.982 1.00 86.88 181 LEU A O 1
ATOM 1403 N N . PHE A 1 182 ? -9.112 -3.786 -6.760 1.00 87.69 182 PHE A N 1
ATOM 1404 C CA . PHE A 1 182 ? -9.449 -2.409 -6.387 1.00 87.69 182 PHE A CA 1
ATOM 1405 C C . PHE A 1 182 ? -10.959 -2.126 -6.388 1.00 87.69 182 PHE A C 1
ATOM 1407 O O . PHE A 1 182 ? -11.492 -1.768 -5.336 1.00 87.69 182 PHE A O 1
ATOM 1414 N N . LEU A 1 183 ? -11.677 -2.328 -7.501 1.00 91.00 183 LEU A N 1
ATOM 1415 C CA . LEU A 1 183 ? -13.106 -1.977 -7.584 1.00 91.00 183 LEU A CA 1
ATOM 1416 C C . LEU A 1 183 ? -13.993 -2.835 -6.669 1.00 91.00 183 LEU A C 1
ATOM 1418 O O . LEU A 1 183 ? -14.840 -2.296 -5.957 1.00 91.00 183 LEU A O 1
ATOM 1422 N N . VAL A 1 184 ? -13.795 -4.155 -6.639 1.00 91.69 184 VAL A N 1
ATOM 1423 C CA . VAL A 1 184 ? -14.566 -5.044 -5.749 1.00 91.69 184 VAL A CA 1
ATOM 1424 C C . VAL A 1 184 ? -14.340 -4.703 -4.262 1.00 91.69 184 VAL A C 1
ATOM 1426 O O . VAL A 1 184 ? -15.329 -4.489 -3.550 1.00 91.69 184 VAL A O 1
ATOM 1429 N N . PRO A 1 185 ? -13.089 -4.564 -3.771 1.00 90.94 185 PRO A N 1
ATOM 1430 C CA . PRO A 1 185 ? -12.806 -4.053 -2.430 1.00 90.94 185 PRO A CA 1
ATOM 1431 C C . PRO A 1 185 ? -13.457 -2.701 -2.149 1.00 90.94 185 PRO A C 1
ATOM 1433 O O . PRO A 1 185 ? -14.022 -2.504 -1.073 1.00 90.94 185 PRO A O 1
ATOM 1436 N N . LEU A 1 186 ? -13.418 -1.786 -3.121 1.00 90.38 186 LEU A N 1
ATOM 1437 C CA . LEU A 1 186 ? -14.017 -0.460 -3.017 1.00 90.38 186 LEU A CA 1
ATOM 1438 C C . LEU A 1 186 ? -15.517 -0.523 -2.753 1.00 90.38 186 LEU A C 1
ATOM 1440 O O . LEU A 1 186 ? -16.004 0.065 -1.782 1.00 90.38 186 LEU A O 1
ATOM 1444 N N . VAL A 1 187 ? -16.242 -1.273 -3.578 1.00 92.62 187 VAL A N 1
ATOM 1445 C CA . VAL A 1 187 ? -17.688 -1.456 -3.429 1.00 92.62 187 VAL A CA 1
ATOM 1446 C C . VAL A 1 187 ? -18.013 -2.087 -2.078 1.00 92.62 187 VAL A C 1
ATOM 1448 O O . VAL A 1 187 ? -18.866 -1.572 -1.350 1.00 92.62 187 VAL A O 1
ATOM 1451 N N . PHE A 1 188 ? -17.302 -3.154 -1.699 1.00 93.69 188 PHE A N 1
ATOM 1452 C CA . PHE A 1 188 ? -17.538 -3.834 -0.428 1.00 93.69 188 PHE A CA 1
ATOM 1453 C C . PHE A 1 188 ? -17.298 -2.920 0.777 1.00 93.69 188 PHE A C 1
ATOM 1455 O O . PHE A 1 188 ? -18.161 -2.823 1.651 1.00 93.69 188 PHE A O 1
ATOM 1462 N N . MET A 1 189 ? -16.150 -2.239 0.845 1.00 91.06 189 MET A N 1
ATOM 1463 C CA . MET A 1 189 ? -15.822 -1.391 1.992 1.00 91.06 189 MET A CA 1
ATOM 1464 C C . MET A 1 189 ? -16.770 -0.192 2.091 1.00 91.06 189 MET A C 1
ATOM 1466 O O . MET A 1 189 ? -17.197 0.163 3.189 1.00 91.06 189 MET A O 1
ATOM 1470 N N . THR A 1 190 ? -17.169 0.385 0.956 1.00 90.44 190 THR A N 1
ATOM 1471 C CA . THR A 1 190 ? -18.147 1.482 0.915 1.00 90.44 190 THR A CA 1
ATOM 1472 C C . THR A 1 190 ? -19.501 1.023 1.450 1.00 90.44 190 THR A C 1
ATOM 1474 O O . THR A 1 190 ? -20.068 1.651 2.347 1.00 90.44 190 THR A O 1
ATOM 1477 N N . TRP A 1 191 ? -19.998 -0.117 0.965 1.00 93.75 191 TRP A N 1
ATOM 1478 C CA . TRP A 1 191 ? -21.227 -0.730 1.462 1.00 93.75 191 TRP A CA 1
ATOM 1479 C C . TRP A 1 191 ? -21.153 -1.048 2.963 1.00 93.75 191 TRP A C 1
ATOM 1481 O O . TRP A 1 191 ? -22.084 -0.730 3.711 1.00 93.75 191 TRP A O 1
ATOM 1491 N N . ALA A 1 192 ? -20.041 -1.635 3.417 1.00 91.50 192 ALA A N 1
ATOM 1492 C CA . ALA A 1 192 ? -19.833 -1.996 4.812 1.00 91.50 192 ALA A CA 1
ATOM 1493 C C . ALA A 1 192 ? -19.885 -0.754 5.707 1.00 91.50 192 ALA A C 1
ATOM 1495 O O . ALA A 1 192 ? -20.646 -0.740 6.674 1.00 91.50 192 ALA A O 1
ATOM 1496 N N . HIS A 1 193 ? -19.167 0.316 5.355 1.00 88.56 193 HIS A N 1
ATOM 1497 C CA . HIS A 1 193 ? -19.162 1.560 6.130 1.00 88.56 193 HIS A CA 1
ATOM 1498 C C . HIS A 1 193 ? -20.534 2.221 6.178 1.00 88.56 193 HIS A C 1
ATOM 1500 O O . HIS A 1 193 ? -20.982 2.582 7.264 1.00 88.56 193 HIS A O 1
ATOM 1506 N N . ILE A 1 194 ? -21.254 2.304 5.052 1.00 90.12 194 ILE A N 1
ATOM 1507 C CA . ILE A 1 194 ? -22.631 2.829 5.027 1.00 90.12 194 ILE A CA 1
ATOM 1508 C C . ILE A 1 194 ? -23.524 2.037 5.990 1.00 90.12 194 ILE A C 1
ATOM 1510 O O . ILE A 1 194 ? -24.292 2.621 6.759 1.00 90.12 194 ILE A O 1
ATOM 1514 N N . ARG A 1 195 ? -23.420 0.702 5.978 1.00 92.25 195 ARG A N 1
ATOM 1515 C CA . ARG A 1 195 ? -24.206 -0.157 6.867 1.00 92.25 195 ARG A CA 1
ATOM 1516 C C . ARG A 1 195 ? -23.816 0.025 8.331 1.00 92.25 195 ARG A C 1
ATOM 1518 O O . ARG A 1 195 ? -24.710 0.106 9.171 1.00 92.25 195 ARG A O 1
ATOM 1525 N N . ILE A 1 196 ? -22.523 0.135 8.638 1.00 88.94 196 ILE A N 1
ATOM 1526 C CA . ILE A 1 196 ? -22.049 0.399 10.001 1.00 88.94 196 ILE A CA 1
ATOM 1527 C C . ILE A 1 196 ? -22.599 1.740 10.499 1.00 88.94 196 ILE A C 1
ATOM 1529 O O . ILE A 1 196 ? -23.177 1.777 11.581 1.00 88.94 196 ILE A O 1
ATOM 1533 N N . PHE A 1 197 ? -22.493 2.816 9.711 1.00 87.38 197 PHE A N 1
ATOM 1534 C CA . PHE A 1 197 ? -23.014 4.130 10.097 1.00 87.38 197 PHE A CA 1
ATOM 1535 C C . PHE A 1 197 ? -24.515 4.088 10.394 1.00 87.38 197 PHE A C 1
ATOM 1537 O O . PHE A 1 197 ? -24.935 4.557 11.449 1.00 87.38 197 PHE A O 1
ATOM 1544 N N . LYS A 1 198 ? -25.319 3.454 9.528 1.00 89.12 198 LYS A N 1
ATOM 1545 C CA . LYS A 1 198 ? -26.765 3.298 9.761 1.00 89.12 198 LYS A CA 1
ATOM 1546 C C . LYS A 1 198 ? -27.064 2.540 11.057 1.00 89.12 198 LYS A C 1
ATOM 1548 O O . LYS A 1 198 ? -27.908 2.976 11.836 1.00 89.12 198 LYS A O 1
ATOM 1553 N N . LEU A 1 199 ? -26.368 1.428 11.304 1.00 87.56 199 LEU A N 1
ATOM 1554 C CA . LEU A 1 199 ? -26.558 0.621 12.514 1.00 87.56 199 LEU A CA 1
ATOM 1555 C C . LEU A 1 199 ? -26.159 1.380 13.782 1.00 87.56 199 LEU A C 1
ATOM 1557 O O . LEU A 1 199 ? -26.873 1.325 14.780 1.00 87.56 199 LEU A O 1
ATOM 1561 N N . LEU A 1 200 ? -25.053 2.123 13.743 1.00 84.25 200 LEU A N 1
ATOM 1562 C CA . LEU A 1 200 ? -24.620 2.951 14.867 1.00 84.25 200 LEU A CA 1
ATOM 1563 C C . LEU A 1 200 ? -25.634 4.054 15.183 1.00 84.25 200 LEU A C 1
ATOM 1565 O O . LEU A 1 200 ? -25.970 4.233 16.350 1.00 84.25 200 LEU A O 1
ATOM 1569 N N . SER A 1 201 ? -26.191 4.721 14.168 1.00 84.31 201 SER A N 1
ATOM 1570 C CA . SER A 1 201 ? -27.236 5.734 14.367 1.00 84.31 201 SER A CA 1
ATOM 1571 C C . SER A 1 201 ? -28.520 5.154 14.974 1.00 84.31 201 SER A C 1
ATOM 1573 O O . SER A 1 201 ? -29.174 5.818 15.776 1.00 84.31 201 SER A O 1
ATOM 1575 N N . ILE A 1 202 ? -28.891 3.916 14.629 1.00 83.81 202 ILE A N 1
ATOM 1576 C CA . ILE A 1 202 ? -30.039 3.220 15.239 1.00 83.81 202 ILE A CA 1
ATOM 1577 C C . ILE A 1 202 ? -29.745 2.876 16.705 1.00 83.81 202 ILE A C 1
ATOM 1579 O O . ILE A 1 202 ? -30.571 3.136 17.584 1.00 83.81 202 ILE A O 1
ATOM 1583 N N . HIS A 1 203 ? -28.560 2.327 16.987 1.00 81.06 203 HIS A N 1
ATOM 1584 C CA . HIS A 1 203 ? -28.147 2.013 18.353 1.00 81.06 203 HIS A CA 1
ATOM 1585 C C . HIS A 1 203 ? -28.073 3.257 19.237 1.00 81.06 203 HIS A C 1
ATOM 1587 O O . HIS A 1 203 ? -28.463 3.179 20.395 1.00 81.06 203 HIS A O 1
ATOM 1593 N N . GLU A 1 204 ? -27.618 4.394 18.709 1.00 79.75 204 GLU A N 1
ATOM 1594 C CA . GLU A 1 204 ? -27.568 5.670 19.429 1.00 79.75 204 GLU A CA 1
ATOM 1595 C C . GLU A 1 204 ? -28.969 6.153 19.827 1.00 79.75 204 GLU A C 1
ATOM 1597 O O . GLU A 1 204 ? -29.197 6.445 21.000 1.00 79.75 204 GLU A O 1
ATOM 1602 N N . LYS A 1 205 ? -29.933 6.113 18.894 1.00 77.44 205 LYS A N 1
ATOM 1603 C CA . LYS A 1 205 ? -31.349 6.427 19.169 1.00 77.44 205 LYS A CA 1
ATOM 1604 C C . LYS A 1 205 ? -31.985 5.489 20.199 1.00 77.44 205 LYS A C 1
ATOM 1606 O O . LYS A 1 205 ? -32.854 5.908 20.949 1.00 77.44 205 LYS A O 1
ATOM 1611 N N . THR A 1 206 ? -31.556 4.227 20.238 1.00 73.94 206 THR A N 1
ATOM 1612 C CA . THR A 1 206 ? -32.104 3.211 21.157 1.00 73.94 206 THR A CA 1
ATOM 1613 C C . THR A 1 206 ? -31.438 3.254 22.542 1.00 73.94 206 THR A C 1
ATOM 1615 O O . THR A 1 206 ? -32.080 2.940 23.539 1.00 73.94 206 THR A O 1
ATOM 1618 N N . ARG A 1 207 ? -30.151 3.638 22.631 1.00 68.31 207 ARG A N 1
ATOM 1619 C CA . ARG A 1 207 ? -29.350 3.660 23.876 1.00 68.31 207 ARG A CA 1
ATOM 1620 C C . ARG A 1 207 ? -29.365 4.981 24.637 1.00 68.31 207 ARG A C 1
ATOM 1622 O O . ARG A 1 207 ? -28.873 4.990 25.764 1.00 68.31 207 ARG A O 1
ATOM 1629 N N . SER A 1 208 ? -29.902 6.071 24.086 1.00 59.69 208 SER A N 1
ATOM 1630 C CA . SER A 1 208 ? -29.992 7.359 24.796 1.00 59.69 208 SER A CA 1
ATOM 1631 C C . SER A 1 208 ? -30.817 7.296 26.096 1.00 59.69 208 SER A C 1
ATOM 1633 O O . SER A 1 208 ? -30.773 8.227 26.890 1.00 59.69 208 SER A O 1
ATOM 1635 N N . SER A 1 209 ? -31.517 6.185 26.345 1.00 57.34 209 SER A N 1
ATOM 1636 C CA . SER A 1 209 ? -32.246 5.857 27.574 1.00 57.34 209 SER A CA 1
ATOM 1637 C C . SER A 1 209 ? -31.394 5.208 28.687 1.00 57.34 209 SER A C 1
ATOM 1639 O O . SER A 1 209 ? -31.861 5.114 29.818 1.00 57.34 209 SER A O 1
ATOM 1641 N N . LEU A 1 210 ? -30.147 4.776 28.422 1.00 62.25 210 LEU A N 1
ATOM 1642 C CA . LEU A 1 210 ? -29.279 4.065 29.383 1.00 62.25 210 LEU A CA 1
ATOM 1643 C C . LEU A 1 210 ? -27.877 4.706 29.481 1.00 62.25 210 LEU A C 1
ATOM 1645 O O . LEU A 1 210 ? -27.023 4.520 28.612 1.00 62.25 210 LEU A O 1
ATOM 1649 N N . VAL A 1 211 ? -27.600 5.397 30.597 1.00 58.25 211 VAL A N 1
ATOM 1650 C CA . VAL A 1 211 ? -26.375 6.195 30.866 1.00 58.25 211 VAL A CA 1
ATOM 1651 C C . VAL A 1 211 ? -25.059 5.411 30.674 1.00 58.25 211 VAL A C 1
ATOM 1653 O O . VAL A 1 211 ? -24.078 5.953 30.164 1.00 58.25 211 VAL A O 1
ATOM 1656 N N . SER A 1 212 ? -25.028 4.117 31.012 1.00 56.75 212 SER A N 1
ATOM 1657 C CA . SER A 1 212 ? -23.836 3.256 30.869 1.00 56.75 212 SER A CA 1
ATOM 1658 C C . SER A 1 212 ? -23.529 2.872 29.405 1.00 56.75 212 SER A C 1
ATOM 1660 O O . SER A 1 212 ? -22.369 2.732 29.012 1.00 56.75 212 SER A O 1
ATOM 1662 N N . GLY A 1 213 ? -24.553 2.782 28.546 1.00 56.28 213 GLY A N 1
ATOM 1663 C CA . GLY A 1 213 ? -24.405 2.424 27.129 1.00 56.28 213 GLY A CA 1
ATOM 1664 C C . GLY A 1 213 ? -23.857 3.552 26.246 1.00 56.28 213 GLY A C 1
ATOM 1665 O O . GLY A 1 213 ? -23.283 3.275 25.188 1.00 56.28 213 GLY A O 1
ATOM 1666 N N . ALA A 1 214 ? -23.988 4.808 26.685 1.00 56.62 214 ALA A N 1
ATOM 1667 C CA . ALA A 1 214 ? -23.584 5.987 25.921 1.00 56.62 214 ALA A CA 1
ATOM 1668 C C . ALA A 1 214 ? -22.062 6.037 25.678 1.00 56.62 214 ALA A C 1
ATOM 1670 O O . ALA A 1 214 ? -21.618 6.150 24.536 1.00 56.62 214 ALA A O 1
ATOM 1671 N N . ARG A 1 215 ? -21.234 5.852 26.721 1.00 56.69 215 ARG A N 1
ATOM 1672 C CA . ARG A 1 215 ? -19.756 5.889 26.605 1.00 56.69 215 ARG A CA 1
ATOM 1673 C C . ARG A 1 215 ? -19.197 4.827 25.652 1.00 56.69 215 ARG A C 1
ATOM 1675 O O . ARG A 1 215 ? -18.268 5.108 24.894 1.00 56.69 215 ARG A O 1
ATOM 1682 N N . GLN A 1 216 ? -19.761 3.619 25.664 1.00 61.88 216 GLN A N 1
ATOM 1683 C CA . GLN A 1 216 ? -19.323 2.538 24.777 1.00 61.88 216 GLN A CA 1
ATOM 1684 C C . GLN A 1 216 ? -19.748 2.790 23.319 1.00 61.88 216 GLN A C 1
ATOM 1686 O O . GLN A 1 216 ? -18.984 2.471 22.407 1.00 61.88 216 GLN A O 1
ATOM 1691 N N . GLY A 1 217 ? -20.905 3.428 23.094 1.00 60.66 217 GLY A N 1
ATOM 1692 C CA . GLY A 1 217 ? -21.358 3.882 21.774 1.00 60.66 217 GLY A CA 1
ATOM 1693 C C . GLY A 1 217 ? -20.458 4.958 21.157 1.00 60.66 217 GLY A C 1
ATOM 1694 O O . GLY A 1 217 ? -20.029 4.809 20.013 1.00 60.66 217 GLY A O 1
ATOM 1695 N N . LEU A 1 218 ? -20.070 5.985 21.927 1.00 62.38 218 LEU A N 1
ATOM 1696 C CA . LEU A 1 218 ? -19.171 7.046 21.441 1.00 62.38 218 LEU A CA 1
ATOM 1697 C C . LEU A 1 218 ? -17.814 6.499 20.958 1.00 62.38 218 LEU A C 1
ATOM 1699 O O . LEU A 1 218 ? -17.308 6.921 19.914 1.00 62.38 218 LEU A O 1
ATOM 1703 N N . ASN A 1 219 ? -17.230 5.538 21.682 1.00 65.88 219 ASN A N 1
ATOM 1704 C CA . ASN A 1 219 ? -15.960 4.925 21.284 1.00 65.88 219 ASN A CA 1
ATOM 1705 C C . ASN A 1 219 ? -16.086 4.110 19.983 1.00 65.88 219 ASN A C 1
ATOM 1707 O O . ASN A 1 219 ? -15.198 4.188 19.132 1.00 65.88 219 ASN A O 1
ATOM 1711 N N . GLN A 1 220 ? -17.192 3.383 19.784 1.00 68.75 220 GLN A N 1
ATOM 1712 C CA . GLN A 1 220 ? -17.453 2.636 18.543 1.00 68.75 220 GLN A CA 1
ATOM 1713 C C . GLN A 1 220 ? -17.675 3.573 17.344 1.00 68.75 220 GLN A C 1
ATOM 1715 O O . GLN A 1 220 ? -17.118 3.330 16.269 1.00 68.75 220 GLN A O 1
ATOM 1720 N N . ASN A 1 221 ? -18.397 4.683 17.537 1.00 71.31 221 ASN A N 1
ATOM 1721 C CA . ASN A 1 221 ? -18.586 5.721 16.516 1.00 71.31 221 ASN A CA 1
ATOM 1722 C C . ASN A 1 221 ? -17.247 6.336 16.097 1.00 71.31 221 ASN A C 1
ATOM 1724 O O . ASN A 1 221 ? -16.972 6.495 14.907 1.00 71.31 221 ASN A O 1
ATOM 1728 N N . LYS A 1 222 ? -16.372 6.626 17.067 1.00 74.44 222 LYS A N 1
ATOM 1729 C CA . LYS A 1 222 ? -15.038 7.177 16.808 1.00 74.44 222 LYS A CA 1
ATOM 1730 C C . LYS A 1 222 ? -14.152 6.218 16.006 1.00 74.44 222 LYS A C 1
ATOM 1732 O O . LYS A 1 222 ? -13.523 6.648 15.041 1.00 74.44 222 LYS A O 1
ATOM 1737 N N . VAL A 1 223 ? -14.102 4.940 16.388 1.00 72.19 223 VAL A N 1
ATOM 1738 C CA . VAL A 1 223 ? -13.303 3.916 15.688 1.00 72.19 223 VAL A CA 1
ATOM 1739 C C . VAL A 1 223 ? -13.856 3.638 14.289 1.00 72.19 223 VAL A C 1
ATOM 1741 O O . VAL A 1 223 ? -13.089 3.507 13.343 1.00 72.19 223 VAL A O 1
ATOM 1744 N N . THR A 1 224 ? -15.177 3.611 14.120 1.00 72.06 224 THR A N 1
ATOM 1745 C CA . THR A 1 224 ? -15.797 3.455 12.795 1.00 72.06 224 THR A CA 1
ATOM 1746 C C . THR A 1 224 ? -15.484 4.641 11.893 1.00 72.06 224 THR A C 1
ATOM 1748 O O . THR A 1 224 ? -15.062 4.450 10.757 1.00 72.06 224 THR A O 1
ATOM 1751 N N . ARG A 1 225 ? -15.628 5.872 12.403 1.00 77.19 225 ARG A N 1
ATOM 1752 C CA . ARG A 1 225 ? -15.290 7.080 11.643 1.00 77.19 225 ARG A CA 1
ATOM 1753 C C . ARG A 1 225 ? -13.824 7.082 11.220 1.00 77.19 225 ARG A C 1
ATOM 1755 O O . ARG A 1 225 ? -13.536 7.420 10.080 1.00 77.19 225 ARG A O 1
ATOM 1762 N N . MET A 1 226 ? -12.919 6.665 12.109 1.00 78.56 226 MET A N 1
ATOM 1763 C CA . MET A 1 226 ? -11.503 6.474 11.779 1.00 78.56 226 MET A CA 1
ATOM 1764 C C . MET A 1 226 ? -11.341 5.553 10.569 1.00 78.56 226 MET A C 1
ATOM 1766 O O . MET A 1 226 ? -10.675 5.918 9.610 1.00 78.56 226 MET A O 1
ATOM 1770 N N . LEU A 1 227 ? -11.964 4.376 10.599 1.00 75.75 227 LEU A N 1
ATOM 1771 C CA . LEU A 1 227 ? -11.817 3.381 9.540 1.00 75.75 227 LEU A CA 1
ATOM 1772 C C . LEU A 1 227 ? -12.439 3.819 8.220 1.00 75.75 227 LEU A C 1
ATOM 1774 O O . LEU A 1 227 ? -11.835 3.597 7.179 1.00 75.75 227 LEU A O 1
ATOM 1778 N N . ALA A 1 228 ? -13.587 4.496 8.256 1.00 77.75 228 ALA A N 1
ATOM 1779 C CA . ALA A 1 228 ? -14.170 5.096 7.063 1.00 77.75 228 ALA A CA 1
ATOM 1780 C C . ALA A 1 228 ? -13.218 6.127 6.435 1.00 77.75 228 ALA A C 1
ATOM 1782 O O . ALA A 1 228 ? -13.034 6.126 5.222 1.00 77.75 228 ALA A O 1
ATOM 1783 N N . VAL A 1 229 ? -12.556 6.954 7.254 1.00 81.62 229 VAL A N 1
ATOM 1784 C CA . VAL A 1 229 ? -11.537 7.906 6.785 1.00 81.62 229 VAL A CA 1
ATOM 1785 C C . VAL A 1 229 ? -10.334 7.184 6.168 1.00 81.62 229 VAL A C 1
ATOM 1787 O O . VAL A 1 229 ? -9.922 7.567 5.076 1.00 81.62 229 VAL A O 1
ATOM 1790 N N . VAL A 1 230 ? -9.814 6.118 6.797 1.00 78.81 230 VAL A N 1
ATOM 1791 C CA . VAL A 1 230 ? -8.735 5.286 6.213 1.00 78.81 230 VAL A CA 1
ATOM 1792 C C . VAL A 1 230 ? -9.144 4.772 4.836 1.00 78.81 230 VAL A C 1
ATOM 1794 O O . VAL A 1 230 ? -8.383 4.885 3.881 1.00 78.81 230 VAL A O 1
ATOM 1797 N N . THR A 1 231 ? -10.360 4.240 4.717 1.00 79.31 231 THR A N 1
ATOM 1798 C CA . THR A 1 231 ? -10.860 3.677 3.463 1.00 79.31 231 THR A CA 1
ATOM 1799 C C . THR A 1 231 ? -11.057 4.742 2.380 1.00 79.31 231 THR A C 1
ATOM 1801 O O . THR A 1 231 ? -10.669 4.523 1.238 1.00 79.31 231 THR A O 1
ATOM 1804 N N . VAL A 1 232 ? -11.602 5.915 2.715 1.00 82.69 232 VAL A N 1
ATOM 1805 C CA . VAL A 1 232 ? -11.749 7.019 1.750 1.00 82.69 232 VAL A CA 1
ATOM 1806 C C . VAL A 1 232 ? -10.389 7.487 1.247 1.00 82.69 232 VAL A C 1
ATOM 1808 O O . VAL A 1 232 ? -10.207 7.640 0.041 1.00 82.69 232 VAL A O 1
ATOM 1811 N N . ILE A 1 233 ? -9.427 7.678 2.151 1.00 84.44 233 ILE A N 1
ATOM 1812 C CA . ILE A 1 233 ? -8.080 8.105 1.766 1.00 84.44 233 ILE A CA 1
ATOM 1813 C C . ILE A 1 233 ? -7.418 7.046 0.887 1.00 84.44 233 ILE A C 1
ATOM 1815 O O . ILE A 1 233 ? -6.877 7.400 -0.155 1.00 84.44 233 ILE A O 1
ATOM 1819 N N . PHE A 1 234 ? -7.581 5.763 1.225 1.00 80.44 234 PHE A N 1
ATOM 1820 C CA . PHE A 1 234 ? -7.134 4.660 0.381 1.00 80.44 234 PHE A CA 1
ATOM 1821 C C . PHE A 1 234 ? -7.632 4.800 -1.063 1.00 80.44 234 PHE A C 1
ATOM 1823 O O . PHE A 1 234 ? -6.838 4.738 -1.997 1.00 80.44 234 PHE A O 1
ATOM 1830 N N . PHE A 1 235 ? -8.917 5.079 -1.281 1.00 82.25 235 PHE A N 1
ATOM 1831 C CA . PHE A 1 235 ? -9.436 5.239 -2.643 1.00 82.25 235 PHE A CA 1
ATOM 1832 C C . PHE A 1 235 ? -8.962 6.504 -3.344 1.00 82.25 235 PHE A C 1
ATOM 1834 O O . PHE A 1 235 ? -8.679 6.458 -4.539 1.00 82.25 235 PHE A O 1
ATOM 1841 N N . VAL A 1 236 ? -8.867 7.621 -2.626 1.00 85.38 236 VAL A N 1
ATOM 1842 C CA . VAL A 1 236 ? -8.425 8.897 -3.203 1.00 85.38 236 VAL A CA 1
ATOM 1843 C C . VAL A 1 236 ? -6.946 8.848 -3.579 1.00 85.38 236 VAL A C 1
ATOM 1845 O O . VAL A 1 236 ? -6.564 9.386 -4.614 1.00 85.38 236 VAL A O 1
ATOM 1848 N N . CYS A 1 237 ? -6.116 8.175 -2.785 1.00 86.00 237 CYS A N 1
ATOM 1849 C CA . CYS A 1 237 ? -4.694 8.018 -3.064 1.00 86.00 237 CYS A CA 1
ATOM 1850 C C . CYS A 1 237 ? -4.423 6.938 -4.124 1.00 86.00 237 CYS A C 1
ATOM 1852 O O . CYS A 1 237 ? -3.515 7.087 -4.939 1.00 86.00 237 CYS A O 1
ATOM 1854 N N . TYR A 1 238 ? -5.213 5.864 -4.158 1.00 86.38 238 TYR A N 1
ATOM 1855 C CA . TYR A 1 238 ? -4.933 4.709 -5.016 1.00 86.38 238 TYR A CA 1
ATOM 1856 C C . TYR A 1 238 ? -5.688 4.725 -6.354 1.00 86.38 238 TYR A C 1
ATOM 1858 O O . TYR A 1 238 ? -5.162 4.288 -7.379 1.00 86.38 238 TYR A O 1
ATOM 1866 N N . GLY A 1 239 ? -6.901 5.280 -6.379 1.00 88.69 239 GLY A N 1
ATOM 1867 C CA . GLY A 1 239 ? -7.734 5.387 -7.578 1.00 88.69 239 GLY A CA 1
ATOM 1868 C C . GLY A 1 239 ? -7.059 6.118 -8.744 1.00 88.69 239 GLY A C 1
ATOM 1869 O O . GLY A 1 239 ? -7.062 5.581 -9.854 1.00 88.69 239 GLY A O 1
ATOM 1870 N N . PRO A 1 240 ? -6.417 7.285 -8.531 1.00 90.94 240 PRO A N 1
ATOM 1871 C CA . PRO A 1 240 ? -5.698 7.979 -9.594 1.00 90.94 240 PRO A CA 1
ATOM 1872 C C . PRO A 1 240 ? -4.589 7.125 -10.209 1.00 90.94 240 PRO A C 1
ATOM 1874 O O . PRO A 1 240 ? -4.453 7.097 -11.428 1.00 90.94 240 PRO A O 1
ATOM 1877 N N . PHE A 1 241 ? -3.822 6.389 -9.399 1.00 91.19 241 PHE A N 1
ATOM 1878 C 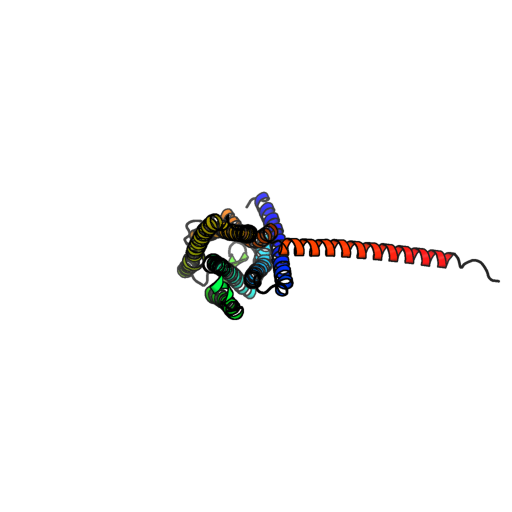CA . PHE A 1 241 ? -2.793 5.493 -9.923 1.00 91.19 241 PHE A CA 1
ATOM 1879 C C . PHE A 1 241 ? -3.382 4.378 -10.777 1.00 91.19 241 PHE A C 1
ATOM 1881 O O . PHE A 1 241 ? -2.882 4.140 -11.873 1.00 91.19 241 PHE A O 1
ATOM 1888 N N . MET A 1 242 ? -4.464 3.745 -10.317 1.00 90.88 242 MET A N 1
ATOM 1889 C CA . MET A 1 242 ? -5.139 2.701 -11.084 1.00 90.88 242 MET A CA 1
ATOM 1890 C C . MET A 1 242 ? -5.579 3.212 -12.455 1.00 90.88 242 MET A C 1
ATOM 1892 O O . MET A 1 242 ? -5.232 2.617 -13.470 1.00 90.88 242 MET A O 1
ATOM 1896 N N . VAL A 1 243 ? -6.246 4.366 -12.506 1.00 92.31 243 VAL A N 1
ATOM 1897 C CA . VAL A 1 243 ? -6.705 4.957 -13.772 1.00 92.31 243 VAL A CA 1
ATOM 1898 C C . VAL A 1 243 ? -5.531 5.325 -14.681 1.00 92.31 243 VAL A C 1
ATOM 1900 O O . VAL A 1 243 ? -5.522 4.962 -15.854 1.00 92.31 243 VAL A O 1
ATOM 1903 N N . ILE A 1 244 ? -4.515 6.019 -14.160 1.00 93.69 244 ILE A N 1
ATOM 1904 C CA . ILE A 1 244 ? -3.366 6.453 -14.969 1.00 93.69 244 ILE A CA 1
ATOM 1905 C C . ILE A 1 244 ? -2.550 5.253 -15.473 1.00 93.69 244 ILE A C 1
ATOM 1907 O O . ILE A 1 244 ? -2.029 5.300 -16.589 1.00 93.69 244 ILE A O 1
ATOM 1911 N N . ARG A 1 245 ? -2.451 4.173 -14.689 1.00 93.19 245 ARG A N 1
ATOM 1912 C CA . ARG A 1 245 ? -1.785 2.927 -15.088 1.00 93.19 245 ARG A CA 1
ATOM 1913 C C . ARG A 1 245 ? -2.487 2.274 -16.275 1.00 93.19 245 ARG A C 1
ATOM 1915 O O . ARG A 1 245 ? -1.810 1.938 -17.244 1.00 93.19 245 ARG A O 1
ATOM 1922 N N . GLU A 1 246 ? -3.814 2.180 -16.244 1.00 93.50 246 GLU A N 1
ATOM 1923 C CA . GLU A 1 246 ? -4.591 1.690 -17.388 1.00 93.50 246 GLU A CA 1
ATOM 1924 C C . GLU A 1 246 ? -4.392 2.601 -18.607 1.00 93.50 246 GLU A C 1
ATOM 1926 O O . GLU A 1 246 ? -3.947 2.139 -19.655 1.00 93.50 246 GLU A O 1
ATOM 1931 N N . LEU A 1 247 ? -4.600 3.916 -18.468 1.00 94.44 247 LEU A N 1
ATOM 1932 C CA . LEU A 1 247 ? -4.434 4.858 -19.584 1.00 94.44 247 LEU A CA 1
ATOM 1933 C C . LEU A 1 247 ? -3.041 4.772 -20.227 1.00 94.44 247 LEU A C 1
ATOM 1935 O O . LEU A 1 247 ? -2.914 4.902 -21.444 1.00 94.44 247 LEU A O 1
ATOM 1939 N N . ARG A 1 248 ? -1.999 4.523 -19.427 1.00 93.12 248 ARG A N 1
ATOM 1940 C CA . ARG A 1 248 ? -0.633 4.321 -19.917 1.00 93.12 248 ARG A CA 1
ATOM 1941 C C . ARG A 1 248 ? -0.468 3.002 -20.664 1.00 93.12 248 ARG A C 1
ATOM 1943 O O . ARG A 1 248 ? 0.114 2.996 -21.744 1.00 93.12 248 ARG A O 1
ATOM 1950 N N . TYR A 1 249 ? -0.971 1.891 -20.131 1.00 92.25 249 TYR A N 1
ATOM 1951 C CA . TYR A 1 249 ? -0.825 0.586 -20.785 1.00 92.25 249 TYR A CA 1
ATOM 1952 C C . TYR A 1 249 ? -1.714 0.398 -22.013 1.00 92.25 249 TYR A C 1
ATOM 1954 O O . TYR A 1 249 ? -1.347 -0.372 -22.899 1.00 92.25 249 TYR A O 1
ATOM 1962 N N . PHE A 1 250 ? -2.821 1.132 -22.105 1.00 93.75 250 PHE A N 1
ATOM 1963 C CA . PHE A 1 250 ? -3.646 1.240 -23.309 1.00 93.75 250 PHE A CA 1
ATOM 1964 C C . PHE A 1 250 ? -3.140 2.299 -24.301 1.00 93.75 250 PHE A C 1
ATOM 1966 O O . PHE A 1 250 ? -3.805 2.566 -25.296 1.00 93.75 250 PHE A O 1
ATOM 1973 N N . TYR A 1 251 ? -1.968 2.896 -24.053 1.00 91.69 251 TYR A N 1
ATOM 1974 C CA . TYR A 1 251 ? -1.350 3.910 -24.915 1.00 91.69 251 TYR A CA 1
ATOM 1975 C C . TYR A 1 251 ? -2.190 5.184 -25.123 1.00 91.69 251 TYR A C 1
ATOM 1977 O O . TYR A 1 251 ? -1.935 5.953 -26.045 1.00 91.69 251 TYR A O 1
ATOM 1985 N N . ILE A 1 252 ? -3.151 5.449 -24.233 1.00 93.44 252 ILE A N 1
ATOM 1986 C CA . ILE A 1 252 ? -4.006 6.643 -24.256 1.00 93.44 252 ILE A CA 1
ATOM 1987 C C . ILE A 1 252 ? -3.258 7.849 -23.668 1.00 93.44 252 ILE A C 1
ATOM 1989 O O . ILE A 1 252 ? -3.446 8.981 -24.109 1.00 93.44 252 ILE A O 1
ATOM 1993 N N . TYR A 1 253 ? -2.387 7.628 -22.674 1.00 92.12 253 TYR A N 1
ATOM 1994 C CA . TYR A 1 253 ? -1.664 8.700 -21.988 1.00 92.12 253 TYR A CA 1
ATOM 1995 C C . TYR A 1 253 ? -0.219 8.324 -21.624 1.00 92.12 253 TYR A C 1
ATOM 1997 O O . TYR A 1 253 ? 0.020 7.381 -20.875 1.00 92.12 253 TYR A O 1
ATOM 2005 N N . ASN A 1 254 ? 0.757 9.130 -22.062 1.00 87.88 254 ASN A N 1
ATOM 2006 C CA . ASN A 1 254 ? 2.189 8.866 -21.840 1.00 87.88 254 ASN A CA 1
ATOM 2007 C C . ASN A 1 254 ? 2.932 9.931 -21.015 1.00 87.88 254 ASN A C 1
ATOM 2009 O O . ASN A 1 254 ? 4.141 9.814 -20.792 1.00 87.88 254 ASN A O 1
ATOM 2013 N N . GLY A 1 255 ? 2.247 10.952 -20.494 1.00 87.75 255 GLY A N 1
ATOM 2014 C CA . GLY A 1 255 ? 2.918 12.044 -19.787 1.00 87.75 255 GLY A CA 1
ATOM 2015 C C . GLY A 1 255 ? 3.560 11.609 -18.459 1.00 87.75 255 GLY A C 1
ATOM 2016 O O . GLY A 1 255 ? 2.945 10.961 -17.606 1.00 87.75 255 GLY A O 1
ATOM 2017 N N . MET A 1 256 ? 4.832 11.973 -18.284 1.00 84.44 256 MET A N 1
ATOM 2018 C CA . MET A 1 256 ? 5.680 11.518 -17.173 1.00 84.44 256 MET A CA 1
ATOM 2019 C C . MET A 1 256 ? 5.320 12.149 -15.823 1.00 84.44 256 MET A C 1
ATOM 2021 O O . MET A 1 256 ? 5.387 11.471 -14.802 1.00 84.44 256 MET A O 1
ATOM 2025 N N . ALA A 1 257 ? 4.913 13.422 -15.807 1.00 85.25 257 ALA A N 1
ATOM 2026 C CA . ALA A 1 257 ? 4.617 14.141 -14.566 1.00 85.25 257 ALA A CA 1
ATOM 2027 C C . ALA A 1 257 ? 3.425 13.525 -13.817 1.00 85.25 257 ALA A C 1
ATOM 2029 O O . ALA A 1 257 ? 3.551 13.183 -12.645 1.00 85.25 257 ALA A O 1
ATOM 2030 N N . ILE A 1 258 ? 2.299 13.301 -14.508 1.00 88.69 258 ILE A N 1
ATOM 2031 C CA . ILE A 1 258 ? 1.113 12.673 -13.898 1.00 88.69 258 ILE A CA 1
ATOM 2032 C C . ILE A 1 258 ? 1.405 11.223 -13.500 1.00 88.69 258 ILE A C 1
ATOM 2034 O O . ILE A 1 258 ? 0.958 10.788 -12.446 1.00 88.69 258 ILE A O 1
ATOM 2038 N N . TRP A 1 259 ? 2.208 10.486 -14.279 1.00 88.81 259 TRP A N 1
ATOM 2039 C CA . TRP A 1 259 ? 2.633 9.136 -13.896 1.00 88.81 259 TRP A CA 1
ATOM 2040 C C . TRP A 1 259 ? 3.394 9.142 -12.567 1.00 88.81 259 TRP A C 1
ATOM 2042 O O . TRP A 1 259 ? 2.998 8.448 -11.632 1.00 88.81 259 TRP A O 1
ATOM 2052 N N . LYS A 1 260 ? 4.414 9.997 -12.437 1.00 85.94 260 LYS A N 1
ATOM 2053 C CA . LYS A 1 260 ? 5.197 10.141 -11.202 1.00 85.94 260 LYS A CA 1
ATOM 2054 C C . LYS A 1 260 ? 4.360 10.645 -10.027 1.00 85.94 260 LYS A C 1
ATOM 2056 O O . LYS A 1 260 ? 4.505 10.130 -8.923 1.00 85.94 260 LYS A O 1
ATOM 2061 N N . LEU A 1 261 ? 3.453 11.592 -10.262 1.00 87.50 261 LEU A N 1
ATOM 2062 C CA . LEU A 1 261 ? 2.529 12.081 -9.240 1.00 87.50 261 LEU A CA 1
ATOM 2063 C C . LEU A 1 261 ? 1.570 10.980 -8.769 1.00 87.50 261 LEU A C 1
ATOM 2065 O O . LEU A 1 261 ? 1.343 10.837 -7.574 1.00 87.50 261 LEU A O 1
ATOM 2069 N N . SER A 1 262 ? 1.046 10.170 -9.690 1.00 90.56 262 SER A N 1
ATOM 2070 C CA . SER A 1 262 ? 0.154 9.059 -9.353 1.00 90.56 262 SER A CA 1
ATOM 2071 C C . SER A 1 262 ? 0.865 7.977 -8.533 1.00 90.56 262 SER A C 1
ATOM 2073 O O . SER A 1 262 ? 0.299 7.485 -7.563 1.00 90.56 262 SER A O 1
ATOM 2075 N N . GLN A 1 263 ? 2.135 7.681 -8.839 1.00 87.75 263 GLN A N 1
ATOM 2076 C CA . GLN A 1 263 ? 2.972 6.802 -8.017 1.00 87.75 263 GLN A CA 1
ATOM 2077 C C . GLN A 1 263 ? 3.171 7.392 -6.613 1.00 87.75 263 GLN A C 1
ATOM 2079 O O . GLN A 1 263 ? 2.959 6.696 -5.623 1.00 87.75 263 GLN A O 1
ATOM 2084 N N . ALA A 1 264 ? 3.485 8.690 -6.513 1.00 87.31 264 ALA A N 1
ATOM 2085 C CA . ALA A 1 264 ? 3.642 9.387 -5.235 1.00 87.31 264 ALA A CA 1
ATOM 2086 C C . ALA A 1 264 ? 2.375 9.350 -4.356 1.00 87.31 264 ALA A C 1
ATOM 2088 O O . ALA A 1 264 ? 2.479 9.304 -3.133 1.00 87.31 264 ALA A O 1
ATOM 2089 N N . MET A 1 265 ? 1.176 9.313 -4.944 1.00 87.69 265 MET A N 1
ATOM 2090 C CA . MET A 1 265 ? -0.063 9.159 -4.170 1.00 87.69 265 MET A CA 1
ATOM 2091 C C . MET A 1 265 ? -0.139 7.807 -3.451 1.00 87.69 265 MET A C 1
ATOM 2093 O O . MET A 1 265 ? -0.576 7.753 -2.302 1.00 87.69 265 MET A O 1
ATOM 2097 N N . ILE A 1 266 ? 0.354 6.730 -4.068 1.00 86.69 266 ILE A N 1
ATOM 2098 C CA . ILE A 1 266 ? 0.439 5.427 -3.397 1.00 86.69 266 ILE A CA 1
ATOM 2099 C C . ILE A 1 266 ? 1.441 5.476 -2.243 1.00 86.69 266 ILE A C 1
ATOM 2101 O O . ILE A 1 266 ? 1.185 4.947 -1.165 1.00 86.69 266 ILE A O 1
ATOM 2105 N N . PHE A 1 267 ? 2.565 6.162 -2.443 1.00 85.56 267 PHE A N 1
ATOM 2106 C CA . PHE A 1 267 ? 3.549 6.386 -1.390 1.00 85.56 267 PHE A CA 1
ATOM 2107 C C . PHE A 1 267 ? 2.947 7.071 -0.170 1.00 85.56 267 PHE A C 1
ATOM 2109 O O . PHE A 1 267 ? 3.141 6.632 0.965 1.00 85.56 267 PHE A O 1
ATOM 2116 N N . ILE A 1 268 ? 2.174 8.127 -0.416 1.00 88.38 268 ILE A N 1
ATOM 2117 C CA . ILE A 1 268 ? 1.489 8.884 0.629 1.00 88.38 268 ILE A CA 1
ATOM 2118 C C . ILE A 1 268 ? 0.543 7.975 1.423 1.00 88.38 268 ILE A C 1
ATOM 2120 O O . ILE A 1 268 ? 0.473 8.110 2.644 1.00 88.38 268 ILE A O 1
ATOM 2124 N N . GLN A 1 269 ? -0.115 7.001 0.783 1.00 87.44 269 GLN A N 1
ATOM 2125 C CA . GLN A 1 269 ? -1.012 6.069 1.471 1.00 87.44 269 GLN A CA 1
ATOM 2126 C C . GLN A 1 269 ? -0.327 5.335 2.634 1.00 87.44 269 GLN A C 1
ATOM 2128 O O . GLN A 1 269 ? -0.897 5.250 3.726 1.00 87.44 269 GLN A O 1
ATOM 2133 N N . ALA A 1 270 ? 0.901 4.853 2.428 1.00 88.75 270 ALA A N 1
ATOM 2134 C CA . ALA A 1 270 ? 1.656 4.138 3.457 1.00 88.75 270 ALA A CA 1
ATOM 2135 C C . ALA A 1 270 ? 2.010 5.036 4.660 1.00 88.75 270 ALA A C 1
ATOM 2137 O O . ALA A 1 270 ? 2.056 4.565 5.797 1.00 88.75 270 ALA A O 1
ATOM 2138 N N . ALA A 1 271 ? 2.218 6.339 4.434 1.00 89.56 271 ALA A N 1
ATOM 2139 C CA . ALA A 1 271 ? 2.486 7.314 5.494 1.00 89.56 271 ALA A CA 1
ATOM 2140 C C . ALA A 1 271 ? 1.221 7.752 6.246 1.00 89.56 271 ALA A C 1
ATOM 2142 O O . ALA A 1 271 ? 1.276 8.065 7.437 1.00 89.56 271 ALA A O 1
ATOM 2143 N N . VAL A 1 272 ? 0.072 7.778 5.571 1.00 86.38 272 VAL A N 1
ATOM 2144 C CA . VAL A 1 272 ? -1.179 8.273 6.154 1.00 86.38 272 VAL A CA 1
ATOM 2145 C C . VAL A 1 272 ? -1.792 7.279 7.147 1.00 86.38 272 VAL A C 1
ATOM 2147 O O . VAL A 1 272 ? -2.352 7.704 8.162 1.00 86.38 272 VAL A O 1
ATOM 2150 N N . ASN A 1 273 ? -1.642 5.971 6.920 1.00 83.75 273 ASN A N 1
ATOM 2151 C CA . ASN A 1 273 ? -2.213 4.927 7.781 1.00 83.75 273 ASN A CA 1
ATOM 2152 C C . ASN A 1 273 ? -1.850 5.113 9.281 1.00 83.75 273 ASN A C 1
ATOM 2154 O O . ASN A 1 273 ? -2.763 5.267 10.102 1.00 83.75 273 ASN A O 1
ATOM 2158 N N . PRO A 1 274 ? -0.563 5.226 9.671 1.00 81.00 274 PRO A N 1
ATOM 2159 C CA . PRO A 1 274 ? -0.163 5.511 11.054 1.00 81.00 274 PRO A CA 1
ATOM 2160 C C . PRO A 1 274 ? -0.660 6.839 11.623 1.00 81.00 274 PRO A C 1
ATOM 2162 O O . PRO A 1 274 ? -0.999 6.922 12.806 1.00 81.00 274 PRO A O 1
ATOM 2165 N N . ILE A 1 275 ? -0.705 7.889 10.796 1.00 80.06 275 ILE A N 1
ATOM 2166 C CA . ILE A 1 275 ? -1.172 9.217 11.211 1.00 80.06 275 ILE A CA 1
ATOM 2167 C C . ILE A 1 275 ? -2.622 9.108 11.685 1.00 80.06 275 ILE A C 1
ATOM 2169 O O . ILE A 1 275 ? -2.968 9.585 12.770 1.00 80.06 275 ILE A O 1
ATOM 2173 N N . ILE A 1 276 ? -3.458 8.398 10.925 1.00 77.31 276 ILE A N 1
ATOM 2174 C CA . ILE A 1 276 ? -4.856 8.171 11.289 1.00 77.31 276 ILE A CA 1
ATOM 2175 C C . ILE A 1 276 ? -4.959 7.408 12.617 1.00 77.31 276 ILE A C 1
ATOM 2177 O O . ILE A 1 276 ? -5.729 7.814 13.495 1.00 77.31 276 ILE A O 1
ATOM 2181 N N . TYR A 1 277 ? -4.151 6.365 12.830 1.00 74.56 277 TYR A N 1
ATOM 2182 C CA . TYR A 1 277 ? -4.154 5.633 14.101 1.00 74.56 277 TYR A CA 1
ATOM 2183 C C . TYR A 1 277 ? -3.744 6.509 15.288 1.00 74.56 277 TYR A C 1
ATOM 2185 O O . TYR A 1 277 ? -4.386 6.448 16.337 1.00 74.56 277 TYR A O 1
ATOM 2193 N N . CYS A 1 278 ? -2.757 7.391 15.129 1.00 72.38 278 CYS A N 1
ATOM 2194 C CA . CYS A 1 278 ? -2.358 8.352 16.162 1.00 72.38 278 CYS A CA 1
ATOM 2195 C C . CYS A 1 278 ? -3.474 9.356 16.503 1.00 72.38 278 CYS A C 1
ATOM 2197 O O . CYS A 1 278 ? -3.707 9.679 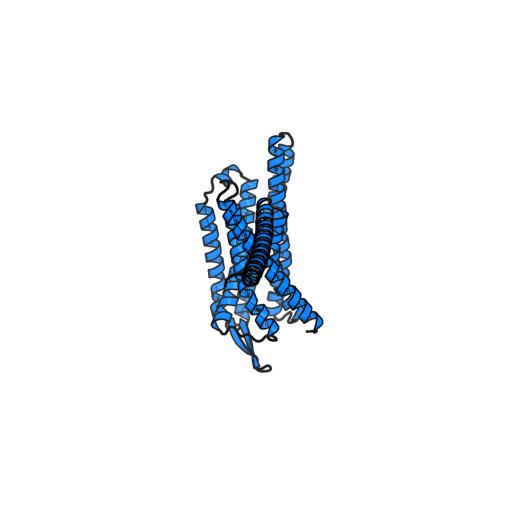17.675 1.00 72.38 278 CYS A O 1
ATOM 2199 N N . PHE A 1 279 ? -4.227 9.834 15.509 1.00 70.00 279 PHE A N 1
ATOM 2200 C CA . PHE A 1 279 ? -5.334 10.759 15.758 1.00 70.00 279 PHE A CA 1
ATOM 2201 C C . PHE A 1 279 ? -6.542 10.093 16.419 1.00 70.00 279 PHE A C 1
ATOM 2203 O O . PHE A 1 279 ? -7.280 10.765 17.142 1.00 70.00 279 PHE A O 1
ATOM 2210 N N . TYR A 1 280 ? -6.749 8.791 16.255 1.00 63.81 280 TYR A N 1
ATOM 2211 C CA . TYR A 1 280 ? -7.986 8.148 16.702 1.00 63.81 280 TYR A CA 1
ATOM 2212 C C . TYR A 1 280 ? -7.805 7.118 17.830 1.00 63.81 280 TYR A C 1
ATOM 2214 O O . TYR A 1 280 ? -8.706 7.005 18.669 1.00 63.81 280 TYR A O 1
ATOM 2222 N N . GLY A 1 281 ? -6.651 6.455 17.931 1.00 69.50 281 GLY A N 1
ATOM 2223 C CA . GLY A 1 281 ? -6.321 5.459 18.953 1.00 69.50 281 GLY A CA 1
ATOM 2224 C C . GLY A 1 281 ? -5.618 6.054 20.176 1.00 69.50 281 GLY A C 1
ATOM 2225 O O . GLY A 1 281 ? -4.539 6.635 20.073 1.00 69.50 281 GLY A O 1
ATOM 2226 N N . GLN A 1 282 ? -6.195 5.884 21.370 1.00 70.44 282 GLN A N 1
ATOM 2227 C CA . GLN A 1 282 ? -5.554 6.337 22.615 1.00 70.44 282 GLN A CA 1
ATOM 2228 C C . GLN A 1 282 ? -4.257 5.564 22.911 1.00 70.44 282 GLN A C 1
ATOM 2230 O O . GLN A 1 282 ? -3.287 6.162 23.370 1.00 70.44 282 GLN A O 1
ATOM 2235 N N . GLN A 1 283 ? -4.211 4.273 22.574 1.00 73.62 283 GLN A N 1
ATOM 2236 C CA . GLN A 1 283 ? -3.039 3.407 22.745 1.00 73.62 283 GLN A CA 1
ATOM 2237 C C . GLN A 1 283 ? -1.854 3.864 21.881 1.00 73.62 283 GLN A C 1
ATOM 2239 O O . GLN A 1 283 ? -0.710 3.868 22.338 1.00 73.62 283 GLN A O 1
ATOM 2244 N N . PHE A 1 284 ? -2.132 4.325 20.657 1.00 74.75 284 PHE A N 1
ATOM 2245 C CA . PHE A 1 284 ? -1.123 4.889 19.756 1.00 74.75 284 PHE A CA 1
ATOM 2246 C C . PHE A 1 284 ? -0.539 6.178 20.325 1.00 74.75 284 PHE A C 1
ATOM 2248 O O . PHE A 1 284 ? 0.677 6.327 20.387 1.00 74.75 284 PHE A O 1
ATOM 2255 N N . ARG A 1 285 ? -1.388 7.079 20.837 1.00 80.75 285 ARG A N 1
ATOM 2256 C CA . ARG A 1 285 ? -0.927 8.315 21.490 1.00 80.75 285 ARG A CA 1
ATOM 2257 C C . ARG A 1 285 ? -0.089 8.043 22.737 1.00 80.75 285 ARG A C 1
ATOM 2259 O O . ARG A 1 285 ? 0.873 8.765 22.971 1.00 80.75 285 ARG A O 1
ATOM 2266 N N . HIS A 1 286 ? -0.449 7.037 23.535 1.00 81.00 286 HIS A N 1
ATOM 2267 C CA . HIS A 1 286 ? 0.338 6.646 24.706 1.00 81.00 286 HIS A CA 1
ATOM 2268 C C . HIS A 1 286 ? 1.708 6.111 24.289 1.00 81.00 286 HIS A C 1
ATOM 2270 O O . HIS A 1 286 ? 2.725 6.601 24.759 1.00 81.00 286 HIS A O 1
ATOM 2276 N N . THR A 1 287 ? 1.739 5.183 23.329 1.00 81.19 287 THR A N 1
ATOM 2277 C CA . THR A 1 287 ? 2.997 4.634 22.804 1.00 81.19 287 THR A CA 1
ATOM 2278 C C . THR A 1 287 ? 3.882 5.731 22.213 1.00 81.19 287 THR A C 1
ATOM 2280 O O . THR A 1 287 ? 5.077 5.759 22.487 1.00 81.19 287 THR A O 1
ATOM 2283 N N . LEU A 1 288 ? 3.299 6.663 21.449 1.00 83.38 288 LEU A N 1
ATOM 2284 C CA . LEU A 1 288 ? 3.996 7.826 20.901 1.00 83.38 288 LEU A CA 1
ATOM 2285 C C . LEU A 1 288 ? 4.632 8.654 22.025 1.00 83.38 288 LEU A C 1
ATOM 2287 O O . LEU A 1 288 ? 5.829 8.925 21.982 1.00 83.38 288 LEU A O 1
ATOM 2291 N N . LYS A 1 289 ? 3.854 9.008 23.058 1.00 85.00 289 LYS A N 1
ATOM 2292 C CA . LYS A 1 289 ? 4.359 9.739 24.228 1.00 85.00 289 LYS A CA 1
ATOM 2293 C C . LYS A 1 289 ? 5.482 8.983 24.926 1.00 85.00 289 LYS A C 1
ATOM 2295 O O . LYS A 1 289 ? 6.486 9.605 25.233 1.00 85.00 289 LYS A O 1
ATOM 2300 N N . ASP A 1 290 ? 5.353 7.675 25.128 1.00 82.81 290 ASP A N 1
ATOM 2301 C CA . ASP A 1 290 ? 6.395 6.868 25.768 1.00 82.81 290 ASP A CA 1
ATOM 2302 C C . ASP A 1 290 ? 7.686 6.868 24.954 1.00 82.81 290 ASP A C 1
ATOM 2304 O O . ASP A 1 290 ? 8.758 7.050 25.518 1.00 82.81 290 ASP A O 1
ATOM 2308 N N . VAL A 1 291 ? 7.597 6.696 23.632 1.00 82.44 291 VAL A N 1
ATOM 2309 C CA . VAL A 1 291 ? 8.766 6.719 22.743 1.00 82.44 291 VAL A CA 1
ATOM 2310 C C . VAL A 1 291 ? 9.453 8.080 22.819 1.00 82.44 291 VAL A C 1
ATOM 2312 O O . VAL A 1 291 ? 10.648 8.134 23.094 1.00 82.44 291 VAL A O 1
ATOM 2315 N N . PHE A 1 292 ? 8.706 9.181 22.692 1.00 82.50 292 PHE A N 1
ATOM 2316 C CA . PHE A 1 292 ? 9.280 10.521 22.812 1.00 82.50 292 PHE A CA 1
ATOM 2317 C C . PHE A 1 292 ? 9.828 10.796 24.221 1.00 82.50 292 PHE A C 1
ATOM 2319 O O . PHE A 1 292 ? 10.949 11.276 24.351 1.00 82.50 292 PHE A O 1
ATOM 2326 N N . CYS A 1 293 ? 9.112 10.447 25.292 1.00 79.44 293 CYS A N 1
ATOM 2327 C CA . CYS A 1 293 ? 9.583 10.618 26.669 1.00 79.44 293 CYS A CA 1
ATOM 2328 C C . CYS A 1 293 ? 10.822 9.766 26.980 1.00 79.44 293 CYS A C 1
ATOM 2330 O O . CYS A 1 293 ? 11.698 10.230 27.708 1.00 79.44 293 CYS A O 1
ATOM 2332 N N . CYS A 1 294 ? 10.933 8.555 26.431 1.00 66.06 294 CYS A N 1
ATOM 2333 C CA . CYS A 1 294 ? 12.139 7.735 26.514 1.00 66.06 294 CYS A CA 1
ATOM 2334 C C . CYS A 1 294 ? 13.293 8.359 25.724 1.00 66.06 294 CYS A C 1
ATOM 2336 O O . CYS A 1 294 ? 14.392 8.429 26.264 1.00 66.06 294 CYS A O 1
ATOM 2338 N N . CYS A 1 295 ? 13.057 8.898 24.522 1.00 61.50 295 CYS A N 1
ATOM 2339 C CA . CYS A 1 295 ? 14.069 9.649 23.773 1.00 61.50 295 CYS A CA 1
ATOM 2340 C C . CYS A 1 295 ? 14.558 10.881 24.556 1.00 61.50 295 CYS A C 1
ATOM 2342 O O . CYS A 1 295 ? 15.763 11.084 24.676 1.00 61.50 295 CYS A O 1
ATOM 2344 N N . PHE A 1 296 ? 13.660 11.649 25.184 1.00 56.69 296 PHE A N 1
ATOM 2345 C CA . PHE A 1 296 ? 14.031 12.804 26.014 1.00 56.69 296 PHE A CA 1
ATOM 2346 C C . PHE A 1 296 ? 14.740 12.411 27.322 1.00 56.69 296 PHE A C 1
ATOM 2348 O O . PHE A 1 296 ? 15.667 13.100 27.747 1.00 56.69 296 PHE A O 1
ATOM 2355 N N . LYS A 1 297 ? 14.357 11.300 27.968 1.00 54.06 297 LYS A N 1
ATOM 2356 C CA . LYS A 1 297 ? 15.043 10.793 29.172 1.00 54.06 297 LYS A CA 1
ATOM 2357 C C . LYS A 1 297 ? 16.411 10.178 28.851 1.00 54.06 297 LYS A C 1
ATOM 2359 O O . LYS A 1 297 ? 17.351 10.418 29.602 1.00 54.06 297 LYS A O 1
ATOM 2364 N N . CYS A 1 298 ? 16.553 9.448 27.742 1.00 50.25 298 CYS A N 1
ATOM 2365 C CA . CYS A 1 298 ? 17.848 8.963 27.251 1.00 50.25 298 CYS A CA 1
ATOM 2366 C C . CYS A 1 298 ? 18.764 10.122 26.843 1.00 50.25 298 CYS A C 1
ATOM 2368 O O . CYS A 1 298 ? 19.936 10.099 27.201 1.00 50.25 298 CYS A O 1
ATOM 2370 N N . SER A 1 299 ? 18.232 11.167 26.198 1.00 51.56 299 SER A N 1
ATOM 2371 C CA . SER A 1 299 ? 18.999 12.374 25.858 1.00 51.56 299 SER A CA 1
ATOM 2372 C C . SER A 1 299 ? 19.505 13.1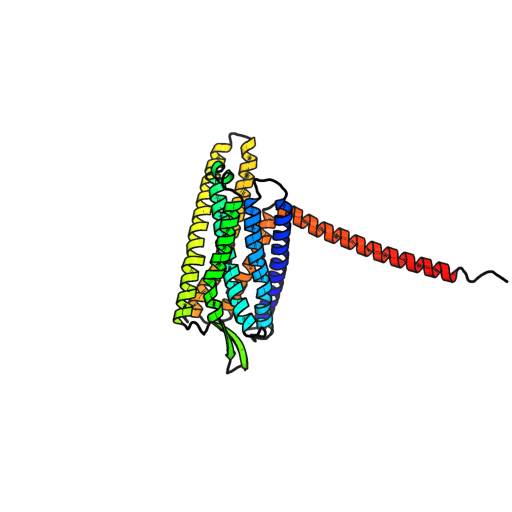10 27.104 1.00 51.56 299 SER A C 1
ATOM 2374 O O . SER A 1 299 ? 20.656 13.535 27.131 1.00 51.56 299 SER A O 1
ATOM 2376 N N . LYS A 1 300 ? 18.691 13.207 28.169 1.00 50.19 300 LYS A N 1
ATOM 2377 C CA . LYS A 1 300 ? 19.135 13.783 29.451 1.00 50.19 300 LYS A CA 1
ATOM 2378 C C . LYS A 1 300 ? 20.194 12.931 30.148 1.00 50.19 300 LYS A C 1
ATOM 2380 O O . LYS A 1 300 ? 21.097 13.497 30.753 1.00 50.19 300 LYS A O 1
ATOM 2385 N N . LYS A 1 301 ? 20.096 11.598 30.064 1.00 49.34 301 LYS A N 1
ATOM 2386 C CA . LYS A 1 301 ? 21.062 10.664 30.668 1.00 49.34 301 LYS A CA 1
ATOM 2387 C C . LYS A 1 301 ? 22.419 10.689 29.950 1.00 49.34 301 LYS A C 1
ATOM 2389 O O . LYS A 1 301 ? 23.441 10.573 30.611 1.00 49.34 301 LYS A O 1
ATOM 2394 N N . LEU A 1 302 ? 22.430 10.906 28.630 1.00 50.25 302 LEU A N 1
ATOM 2395 C CA . LEU A 1 302 ? 23.662 11.088 27.852 1.00 50.25 302 LEU A CA 1
ATOM 2396 C C . LEU A 1 302 ? 24.362 12.417 28.194 1.00 50.25 302 LEU A C 1
ATOM 2398 O O . LEU A 1 302 ? 25.552 12.410 28.483 1.00 50.25 302 LEU A O 1
ATOM 2402 N N . GLN A 1 303 ? 23.610 13.522 28.292 1.00 51.16 303 GLN A N 1
ATOM 2403 C CA . GLN A 1 303 ? 24.162 14.830 28.686 1.00 51.16 303 GLN A CA 1
ATOM 2404 C C . GLN A 1 303 ? 24.662 14.869 30.140 1.00 51.16 303 GLN A C 1
ATOM 2406 O O . GLN A 1 303 ? 25.649 15.536 30.435 1.00 51.16 303 GLN A O 1
ATOM 2411 N N . THR A 1 304 ? 24.019 14.140 31.064 1.00 48.47 304 THR A N 1
ATOM 2412 C CA . THR A 1 304 ? 24.535 14.018 32.442 1.00 48.47 304 THR A CA 1
ATOM 2413 C C . THR A 1 304 ? 25.766 13.120 32.524 1.00 48.47 304 THR A C 1
ATOM 2415 O O . THR A 1 304 ? 26.635 13.399 33.343 1.00 48.47 304 THR A O 1
ATOM 2418 N N . SER A 1 305 ? 25.898 12.096 31.673 1.00 46.38 305 SER A N 1
ATOM 2419 C CA . SER A 1 305 ? 27.131 11.300 31.590 1.00 46.38 305 SER A CA 1
ATOM 2420 C C . SER A 1 305 ? 28.310 12.088 31.007 1.00 46.38 305 SER A C 1
ATOM 2422 O O . SER A 1 305 ? 29.396 11.987 31.564 1.00 46.38 305 SER A O 1
ATOM 2424 N N . GLU A 1 306 ? 28.115 12.919 29.976 1.00 50.88 306 GLU A N 1
ATOM 2425 C CA . GLU A 1 306 ? 29.183 13.793 29.448 1.00 50.88 306 GLU A CA 1
ATOM 2426 C C . GLU A 1 306 ? 29.611 14.863 30.466 1.00 50.88 306 GLU A C 1
ATOM 2428 O O . GLU A 1 306 ? 30.801 15.002 30.740 1.00 50.88 306 GLU A O 1
ATOM 2433 N N . SER A 1 307 ? 28.656 15.521 31.135 1.00 49.06 307 SER A N 1
ATOM 2434 C CA . SER A 1 307 ? 28.941 16.480 32.218 1.00 49.06 307 SER A CA 1
ATOM 2435 C C . SER A 1 307 ? 29.656 15.841 33.419 1.00 49.06 307 SER A C 1
ATOM 2437 O O . SER A 1 307 ? 30.514 16.475 34.034 1.00 49.06 307 SER A O 1
ATOM 2439 N N . SER A 1 308 ? 29.335 14.585 33.752 1.00 51.28 308 SER A N 1
ATOM 2440 C CA . SER A 1 308 ? 29.991 13.853 34.845 1.00 51.28 308 SER A CA 1
ATOM 2441 C C . SER A 1 308 ? 31.403 13.396 34.466 1.00 51.28 308 SER A C 1
ATOM 2443 O O . SER A 1 308 ? 32.289 13.383 35.319 1.00 51.28 308 SER A O 1
ATOM 2445 N N . SER A 1 309 ? 31.633 13.043 33.196 1.00 51.47 309 SER A N 1
ATOM 2446 C CA . SER A 1 309 ? 32.957 12.679 32.683 1.00 51.47 309 SER A CA 1
ATOM 2447 C C . SER A 1 309 ? 33.882 13.891 32.533 1.00 51.47 309 SER A C 1
ATOM 2449 O O . SER A 1 309 ? 35.061 13.779 32.866 1.00 51.47 309 SER A O 1
ATOM 2451 N N . GLU A 1 310 ? 33.380 15.060 32.126 1.00 52.09 310 GLU A N 1
ATOM 2452 C CA . GLU A 1 310 ? 34.171 16.302 32.126 1.00 52.09 310 GLU A CA 1
ATOM 2453 C C . GLU A 1 310 ? 34.507 16.764 33.551 1.00 52.09 310 GLU A C 1
ATOM 2455 O O . GLU A 1 310 ? 35.667 17.065 33.832 1.00 52.09 310 GLU A O 1
ATOM 2460 N N . ALA A 1 311 ? 33.553 16.719 34.490 1.00 52.16 311 ALA A N 1
ATOM 2461 C CA . ALA A 1 311 ? 33.808 17.045 35.896 1.00 52.16 311 ALA A CA 1
ATOM 2462 C C . ALA A 1 311 ? 34.822 16.087 36.556 1.00 52.16 311 ALA A C 1
ATOM 2464 O O . ALA A 1 311 ? 35.701 16.529 37.297 1.00 52.16 311 ALA A O 1
ATOM 2465 N N . ALA A 1 312 ? 34.758 14.785 36.249 1.00 52.56 312 ALA A N 1
ATOM 2466 C CA . ALA A 1 312 ? 35.737 13.805 36.723 1.00 52.56 312 ALA A CA 1
ATOM 2467 C C . ALA A 1 312 ? 37.135 14.026 36.113 1.00 52.56 312 ALA A C 1
ATOM 2469 O O . ALA A 1 312 ? 38.141 13.859 36.800 1.00 52.56 312 A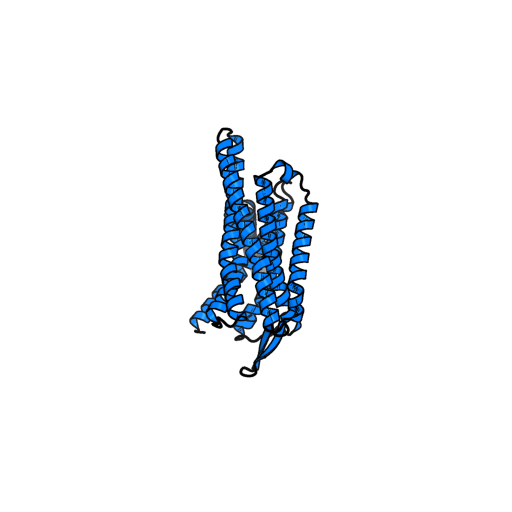LA A O 1
ATOM 2470 N N . THR A 1 313 ? 37.215 14.455 34.850 1.00 53.06 313 THR A N 1
ATOM 2471 C CA . THR A 1 313 ? 38.494 14.742 34.175 1.00 53.06 313 THR A CA 1
ATOM 2472 C C . THR A 1 313 ? 39.146 16.024 34.710 1.00 53.06 313 THR A C 1
ATOM 2474 O O . THR A 1 313 ? 40.364 16.064 34.884 1.00 53.06 313 THR A O 1
ATOM 2477 N N . VAL A 1 314 ? 38.352 17.049 35.049 1.00 55.03 314 VAL A N 1
ATOM 2478 C CA . VAL A 1 314 ? 38.843 18.282 35.693 1.00 55.03 314 VAL A CA 1
ATOM 2479 C C . VAL A 1 314 ? 39.364 18.001 37.108 1.00 55.03 314 VAL A C 1
ATOM 2481 O O . VAL A 1 314 ? 40.466 18.436 37.435 1.00 55.03 314 VAL A O 1
ATOM 2484 N N . GLN A 1 315 ? 38.662 17.188 37.909 1.00 52.53 315 GLN A N 1
ATOM 2485 C CA . GLN A 1 315 ? 39.135 16.833 39.256 1.00 52.53 315 GLN A CA 1
ATOM 2486 C C . GLN A 1 315 ? 40.399 15.959 39.264 1.00 52.53 315 GLN A C 1
ATOM 2488 O O . GLN A 1 315 ? 41.229 16.090 40.163 1.00 52.53 315 GLN A O 1
ATOM 2493 N N . ILE A 1 316 ? 40.591 15.087 38.267 1.00 54.34 316 ILE A N 1
ATOM 2494 C CA . ILE A 1 316 ? 41.837 14.313 38.131 1.00 54.34 316 ILE A CA 1
ATOM 2495 C C . ILE A 1 316 ? 43.008 15.236 37.751 1.00 54.34 316 ILE A C 1
ATOM 2497 O O . ILE A 1 316 ? 44.114 15.061 38.265 1.00 54.34 316 ILE A O 1
ATOM 2501 N N . LYS A 1 317 ? 42.768 16.259 36.917 1.00 48.84 317 LYS A N 1
ATOM 2502 C CA . LYS A 1 317 ? 43.798 17.227 36.521 1.00 48.84 317 LYS A CA 1
ATOM 2503 C C . LYS A 1 317 ? 44.207 18.147 37.678 1.00 48.84 317 LYS A C 1
ATOM 2505 O O . LYS A 1 317 ? 45.404 18.295 37.910 1.00 48.84 317 LYS A O 1
ATOM 2510 N N . GLU A 1 318 ? 43.258 18.657 38.467 1.00 50.19 318 GLU A N 1
ATOM 2511 C CA . GLU A 1 318 ? 43.554 19.463 39.667 1.00 50.19 318 GLU A CA 1
ATOM 2512 C C . GLU A 1 318 ? 44.299 18.666 40.750 1.00 50.19 318 GLU A C 1
ATOM 2514 O O . GLU A 1 318 ? 45.219 19.186 41.384 1.00 50.19 318 GLU A O 1
ATOM 2519 N N . ARG A 1 319 ? 43.974 17.375 40.920 1.00 45.69 319 ARG A N 1
ATOM 2520 C CA . ARG A 1 319 ? 44.676 16.496 41.867 1.00 45.69 319 ARG A CA 1
ATOM 2521 C C . ARG A 1 319 ? 46.105 16.170 41.420 1.00 45.69 319 ARG A C 1
ATOM 2523 O O . ARG A 1 319 ? 46.974 16.017 42.269 1.00 45.69 319 ARG A O 1
ATOM 2530 N N . SER A 1 320 ? 46.375 16.122 40.113 1.00 48.75 320 SER A N 1
ATOM 2531 C CA . SER A 1 320 ? 47.737 15.922 39.593 1.00 48.75 320 SER A CA 1
ATOM 2532 C C . SER A 1 320 ? 48.639 17.153 39.752 1.00 48.75 320 SER A C 1
ATOM 2534 O O . SER A 1 320 ? 49.819 16.994 40.036 1.00 48.75 320 SER A O 1
ATOM 2536 N N . THR A 1 321 ? 48.092 18.371 39.673 1.00 51.06 321 THR A N 1
ATOM 2537 C CA . THR A 1 321 ? 48.857 19.620 39.860 1.00 51.06 321 THR A CA 1
ATOM 2538 C C . THR A 1 321 ? 49.019 20.037 41.325 1.00 51.06 321 THR A C 1
ATOM 2540 O O . THR A 1 321 ? 49.897 20.830 41.637 1.00 51.06 321 THR A O 1
ATOM 2543 N N . GLY A 1 322 ? 48.197 19.509 42.239 1.00 45.50 322 GLY A N 1
ATOM 2544 C CA . GLY A 1 322 ? 48.297 19.777 43.681 1.00 45.50 322 GLY A CA 1
ATOM 2545 C C . GLY A 1 322 ? 49.265 18.867 44.449 1.00 45.50 322 GLY A C 1
ATOM 2546 O O . GLY A 1 322 ? 49.415 19.044 45.653 1.00 45.50 322 GLY A O 1
ATOM 2547 N N . THR A 1 323 ? 49.901 17.894 43.783 1.00 45.31 323 THR A N 1
ATOM 2548 C CA . THR A 1 323 ? 50.849 16.950 44.417 1.00 45.31 323 THR A CA 1
ATOM 2549 C C . THR A 1 323 ? 52.317 17.267 44.085 1.00 45.31 323 THR A C 1
ATOM 2551 O O . THR A 1 323 ? 53.194 16.445 44.321 1.00 45.31 323 THR A O 1
ATOM 2554 N N . GLU A 1 324 ? 52.596 18.465 43.560 1.00 46.25 324 GLU A N 1
ATOM 2555 C CA . GLU A 1 324 ? 53.947 19.026 43.403 1.00 46.25 324 GLU A CA 1
ATOM 2556 C C . GLU A 1 324 ? 54.188 20.153 44.421 1.00 46.25 324 GLU A C 1
ATOM 2558 O O . GLU A 1 324 ? 54.471 21.290 44.070 1.00 46.25 324 GLU A O 1
ATOM 2563 N N . THR A 1 325 ? 54.080 19.844 45.710 1.00 51.34 325 THR A N 1
ATOM 2564 C CA . THR A 1 325 ? 54.819 20.549 46.771 1.00 51.34 325 THR A CA 1
ATOM 2565 C C . THR A 1 325 ? 54.923 19.600 47.962 1.00 51.34 325 THR A C 1
ATOM 2567 O O . THR A 1 325 ? 53.891 19.082 48.369 1.00 51.34 325 THR A O 1
ATOM 2570 N N . GLN A 1 326 ? 56.117 19.446 48.550 1.00 40.06 326 GLN A N 1
ATOM 2571 C CA . GLN A 1 326 ? 56.446 18.624 49.738 1.00 40.06 326 GLN A CA 1
ATOM 2572 C C . GLN A 1 326 ? 56.848 17.166 49.452 1.00 40.06 326 GLN A C 1
ATOM 2574 O O . GLN A 1 326 ? 56.004 16.280 49.403 1.00 40.06 326 GLN A O 1
ATOM 2579 N N . PHE A 1 327 ? 58.150 16.906 49.331 1.00 40.12 327 PHE A N 1
ATOM 2580 C CA . PHE A 1 327 ? 58.951 16.258 50.381 1.00 40.12 327 PHE A CA 1
ATOM 2581 C C . PHE A 1 327 ? 60.435 16.299 49.974 1.00 40.12 327 PHE A C 1
ATOM 2583 O O . PHE A 1 327 ? 60.762 16.052 48.813 1.00 40.12 327 PHE A O 1
ATOM 2590 N N . ASP A 1 328 ? 61.269 16.686 50.940 1.00 40.56 328 ASP A N 1
ATOM 2591 C CA . ASP A 1 328 ? 62.731 16.551 50.951 1.00 40.56 328 ASP A CA 1
ATOM 2592 C C . ASP A 1 328 ? 63.204 15.099 50.768 1.00 40.56 328 ASP A C 1
ATOM 2594 O O . ASP A 1 328 ? 62.451 14.174 51.168 1.00 40.56 328 ASP A O 1
#

Radius of gyration: 26.11 Å; Cα contacts (8 Å, |Δi|>4): 303; chains: 1; bounding box: 95×42×78 Å

InterPro domains:
  IPR000276 G protein-coupled receptor, rhodopsin-like [PF00001] (24-277)
  IPR000276 G protein-coupled receptor, rhodopsin-like [PR00237] (8-32)
  IPR000276 G protein-coupled receptor, rhodopsin-like [PR00237] (44-65)
  IPR000276 G protein-coupled receptor, rhodopsin-like [PR00237] (89-111)
  IPR000276 G protein-coupled receptor, rhodopsin-like [PR00237] (124-145)
  IPR000276 G protein-coupled receptor, rhodopsin-like [PR00237] (174-197)
  IPR000276 G protein-coupled receptor, rhodopsin-like [PR00237] (223-247)
  IPR000276 G protein-coupled receptor, rhodopsin-like [PR00237] (259-285)
  IPR017452 GPCR, rhodopsin-like, 7TM [PS50262] (23-277)

Sequence (328 aa):
MSPSMTVFFYCLYATVFSLALFGNTLSLITCYRSYKDINSVLPCFIAIASLASADLLFTLLSIFDLLAFISDGNWFGGNVICKAQSFLIESCYTVSILTLIAISRERLRAVSSPLLARVEGSAERKLILVGIWVTGILTCTPLLYAYHIVEDKETGKSKCLNTQMGDKGRQIYYSIQAGLLFLVPLVFMTWAHIRIFKLLSIHEKTRSSLVSGARQGLNQNKVTRMLAVVTVIFFVCYGPFMVIRELRYFYIYNGMAIWKLSQAMIFIQAAVNPIIYCFYGQQFRHTLKDVFCCCFKCSKKLQTSESSSEAATVQIKERSTGTETQFD

Mean predicted aligned error: 9.9 Å

Organism: Acropora cervicornis (NCBI:txid6130)